Protein AF-X1Q875-F1 (afdb_monomer_lite)

pLDDT: mean 76.04, std 23.66, range [22.41, 95.06]

Organism: NCBI:txid412755

InterPro domains:
  IPR005372 Uncharacterised protein family UPF0182 [PF03699] (2-171)
  IPR005372 Uncharacterised protein family UPF0182 [PTHR39344] (2-172)

Structure (mmCIF, N/CA/C/O backbone):
data_AF-X1Q875-F1
#
_entry.id   AF-X1Q875-F1
#
loop_
_atom_site.group_PDB
_atom_site.id
_atom_site.type_symbol
_atom_site.label_atom_id
_atom_site.label_alt_id
_atom_site.label_comp_id
_atom_site.label_asym_id
_atom_site.label_entity_id
_atom_site.label_seq_id
_atom_site.pdbx_PDB_ins_code
_atom_site.Cartn_x
_atom_site.Cartn_y
_atom_site.Cartn_z
_atom_site.occupancy
_atom_site.B_iso_or_equiv
_atom_site.auth_seq_id
_atom_site.auth_comp_id
_atom_site.auth_asym_id
_atom_site.auth_atom_id
_atom_site.pdbx_PDB_model_num
ATOM 1 N N . MET A 1 1 ? -14.770 45.323 15.184 1.00 56.25 1 MET A N 1
ATOM 2 C CA . MET A 1 1 ? -14.246 45.507 13.811 1.00 56.25 1 MET A CA 1
ATOM 3 C C . MET A 1 1 ? -15.103 44.668 12.872 1.00 56.25 1 MET A C 1
ATOM 5 O O . MET A 1 1 ? -15.009 43.451 12.955 1.00 56.25 1 MET A O 1
ATOM 9 N N . PRO A 1 2 ? -15.947 45.280 12.031 1.00 80.00 2 PRO A N 1
ATOM 10 C CA . PRO A 1 2 ? -17.061 44.596 11.355 1.00 80.00 2 PRO A CA 1
ATOM 11 C C . PRO A 1 2 ? -16.650 43.550 10.298 1.00 80.00 2 PRO A C 1
ATOM 13 O O . PRO A 1 2 ? -17.439 42.696 9.926 1.00 80.00 2 PRO A O 1
ATOM 16 N N . TYR A 1 3 ? -15.403 43.562 9.827 1.00 82.75 3 TYR A N 1
ATOM 17 C CA . TYR A 1 3 ? -14.929 42.690 8.739 1.00 82.75 3 TYR A CA 1
ATOM 18 C C . TYR A 1 3 ? -14.774 41.213 9.145 1.00 82.75 3 TYR A C 1
ATOM 20 O O . TYR A 1 3 ? -14.904 40.326 8.305 1.00 82.75 3 TYR A O 1
ATOM 28 N N . ILE A 1 4 ? -14.496 40.947 10.427 1.00 86.88 4 ILE A N 1
ATOM 29 C CA . ILE A 1 4 ? -14.304 39.581 10.943 1.00 86.88 4 ILE A CA 1
ATOM 30 C C . ILE A 1 4 ? -15.648 38.852 11.041 1.00 86.88 4 ILE A C 1
ATOM 32 O O . ILE A 1 4 ? -15.742 37.696 10.640 1.00 86.88 4 ILE A O 1
ATOM 36 N N . GLU A 1 5 ? -16.699 39.534 11.501 1.00 90.06 5 GLU A N 1
ATOM 37 C CA . GLU A 1 5 ? -18.052 38.965 11.586 1.00 90.06 5 GLU A CA 1
ATOM 38 C C . GLU A 1 5 ? -18.585 38.573 10.207 1.00 90.06 5 GLU A C 1
ATOM 40 O O . GLU A 1 5 ? -19.081 37.459 10.048 1.00 90.06 5 GLU A O 1
ATOM 45 N N . TYR A 1 6 ? -18.389 39.419 9.188 1.00 92.56 6 TYR A N 1
ATOM 46 C CA . TYR A 1 6 ? -18.780 39.077 7.819 1.00 92.56 6 TYR A CA 1
ATOM 47 C C . TYR A 1 6 ? -18.037 37.847 7.295 1.00 92.56 6 TYR A C 1
ATOM 49 O O . TYR A 1 6 ? -18.649 36.971 6.689 1.00 92.56 6 TYR A O 1
ATOM 57 N N . ASN A 1 7 ? -16.727 37.742 7.541 1.00 93.00 7 ASN A N 1
ATOM 58 C CA . ASN A 1 7 ? -15.956 36.588 7.085 1.00 93.00 7 ASN A CA 1
ATOM 59 C C . ASN A 1 7 ? -16.415 35.286 7.763 1.00 93.00 7 ASN A C 1
ATOM 61 O O . ASN A 1 7 ? -16.581 34.273 7.083 1.00 93.00 7 ASN A O 1
ATOM 65 N N . ILE A 1 8 ? -16.691 35.325 9.072 1.00 91.19 8 ILE A N 1
ATOM 66 C CA . ILE A 1 8 ? -17.229 34.177 9.815 1.00 91.19 8 ILE A CA 1
ATOM 67 C C . ILE A 1 8 ? -18.602 33.784 9.263 1.00 91.19 8 ILE A C 1
ATOM 69 O O . ILE A 1 8 ? -18.822 32.606 8.988 1.00 91.19 8 ILE A O 1
ATOM 73 N N . GLN A 1 9 ? -19.503 34.747 9.058 1.00 92.44 9 GLN A N 1
ATOM 74 C CA . GLN A 1 9 ? -20.848 34.479 8.550 1.00 92.44 9 GLN A CA 1
ATOM 75 C C . GLN A 1 9 ? -20.814 33.829 7.161 1.00 92.44 9 GLN A C 1
ATOM 77 O O . GLN A 1 9 ? -21.346 32.734 6.988 1.00 92.44 9 GLN A O 1
ATOM 82 N N . PHE A 1 10 ? -20.131 34.447 6.193 1.00 93.25 10 PHE A N 1
ATOM 83 C CA . PHE A 1 10 ? -20.082 33.920 4.827 1.00 93.25 10 PHE A CA 1
ATOM 84 C C . PHE A 1 10 ? -19.374 32.565 4.744 1.00 93.25 10 PHE A C 1
ATOM 86 O O . PHE A 1 10 ? -19.751 31.727 3.928 1.00 93.25 10 PHE A O 1
ATOM 93 N N . THR A 1 11 ? -18.385 32.310 5.606 1.00 93.25 11 THR A N 1
ATOM 94 C CA . THR A 1 11 ? -17.737 30.992 5.671 1.00 93.25 11 THR A CA 1
ATOM 95 C C . THR A 1 11 ? -18.693 29.938 6.230 1.00 93.25 11 THR A C 1
ATOM 97 O O . THR A 1 11 ? -18.781 28.844 5.677 1.00 93.25 11 THR A O 1
ATOM 100 N N . ARG A 1 12 ? -19.460 30.253 7.283 1.00 93.44 12 ARG A N 1
ATOM 101 C CA . ARG A 1 12 ? -20.465 29.322 7.823 1.00 93.44 12 ARG A CA 1
ATOM 102 C C . ARG A 1 12 ? -21.549 29.008 6.796 1.00 93.44 12 ARG A C 1
ATOM 104 O O . ARG A 1 12 ? -21.870 27.839 6.633 1.00 93.44 12 ARG A O 1
ATOM 111 N N . GLU A 1 13 ? -22.040 30.004 6.061 1.00 93.38 13 GLU A N 1
ATOM 112 C CA . GLU A 1 13 ? -23.022 29.804 4.986 1.00 93.38 13 GLU A CA 1
ATOM 113 C C . GLU A 1 13 ? -22.454 28.959 3.830 1.00 93.38 13 GLU A C 1
ATOM 115 O O . GLU A 1 13 ? -23.103 28.015 3.376 1.00 93.38 13 GLU A O 1
ATOM 120 N N . ALA A 1 14 ? -21.221 29.237 3.384 1.00 93.69 14 ALA A N 1
ATOM 121 C CA . ALA A 1 14 ? -20.576 28.508 2.287 1.00 93.69 14 ALA A CA 1
ATOM 122 C C . ALA A 1 14 ? -20.381 27.012 2.593 1.00 93.69 14 ALA A C 1
ATOM 124 O O . ALA A 1 14 ? -20.537 26.175 1.704 1.00 93.69 14 ALA A O 1
ATOM 125 N N . PHE A 1 15 ? -20.073 26.678 3.849 1.00 93.12 15 PHE A N 1
ATOM 126 C CA . PHE A 1 15 ? -19.946 25.298 4.327 1.00 93.12 15 PHE A CA 1
ATOM 127 C C . PHE A 1 15 ? -21.250 24.727 4.913 1.00 93.12 15 PHE A C 1
ATOM 129 O O . PHE A 1 15 ? -21.240 23.609 5.423 1.00 93.12 15 PHE A O 1
ATOM 136 N N . ALA A 1 16 ? -22.365 25.466 4.842 1.00 92.69 16 ALA A N 1
ATOM 137 C CA . ALA A 1 16 ? -23.660 25.096 5.421 1.00 92.69 16 ALA A CA 1
ATOM 138 C C . ALA A 1 16 ? -23.624 24.771 6.935 1.00 92.69 16 ALA A C 1
ATOM 140 O O . ALA A 1 16 ? -24.424 23.981 7.435 1.00 92.69 16 ALA A O 1
ATOM 141 N N . LEU A 1 17 ? -22.704 25.392 7.681 1.00 90.31 17 LEU A N 1
ATOM 142 C CA . LEU A 1 17 ? -22.532 25.244 9.136 1.00 90.31 17 LEU A CA 1
ATOM 143 C C . LEU A 1 17 ? -23.577 26.024 9.953 1.00 90.31 17 LEU A C 1
ATOM 145 O O . LEU A 1 17 ? -23.524 26.060 11.181 1.00 90.31 17 LEU A O 1
ATOM 149 N N . ASP A 1 18 ? -24.488 26.711 9.277 1.00 87.19 18 ASP A N 1
ATOM 150 C CA . ASP A 1 18 ? -25.712 27.292 9.824 1.00 87.19 18 ASP A CA 1
ATOM 151 C C . ASP A 1 18 ? -26.846 26.255 9.946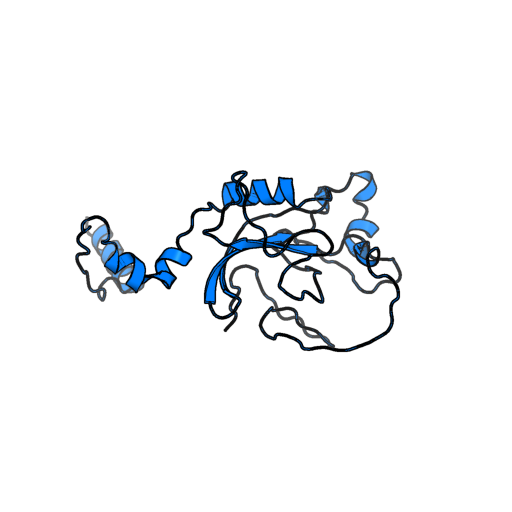 1.00 87.19 18 ASP A C 1
ATOM 153 O O . ASP A 1 18 ? -27.824 26.494 10.648 1.00 87.19 18 ASP A O 1
ATOM 157 N N . ARG A 1 19 ? -26.703 25.098 9.283 1.00 89.38 19 ARG A N 1
ATOM 158 C CA . ARG A 1 19 ? -27.713 24.030 9.189 1.00 89.38 19 ARG A CA 1
ATOM 159 C C . ARG A 1 19 ? -27.283 22.718 9.852 1.00 89.38 19 ARG A C 1
ATOM 161 O O . ARG A 1 19 ? -27.858 21.672 9.566 1.00 89.38 19 ARG A O 1
ATOM 168 N N . VAL A 1 20 ? -26.257 22.758 10.698 1.00 88.88 20 VAL A N 1
ATOM 169 C CA . VAL A 1 20 ? -25.772 21.581 11.430 1.00 88.88 20 VAL A CA 1
ATOM 170 C C . VAL A 1 20 ? -26.511 21.432 12.754 1.00 88.88 20 VAL A C 1
ATOM 172 O O . VAL A 1 20 ? -26.751 22.410 13.458 1.00 88.88 20 VAL A O 1
ATOM 175 N N . GLU A 1 21 ? -26.860 20.197 13.097 1.00 88.12 21 GLU A N 1
ATOM 176 C CA . GLU A 1 21 ? -27.369 19.859 14.421 1.00 88.12 21 GLU A CA 1
ATOM 177 C C . GLU A 1 21 ? -26.189 19.511 15.327 1.00 88.12 21 GLU A C 1
ATOM 179 O O . GLU A 1 21 ? -25.465 18.543 15.088 1.00 88.12 21 GLU A O 1
ATOM 184 N N . GLU A 1 22 ? -25.977 20.314 16.367 1.00 85.56 22 GLU A N 1
ATOM 185 C CA . GLU A 1 22 ? -24.992 20.002 17.396 1.00 85.56 22 GLU A CA 1
ATOM 186 C C . GLU A 1 22 ? -25.594 18.986 18.370 1.00 85.56 22 GLU A C 1
ATOM 188 O O . GLU A 1 22 ? -26.553 19.275 19.086 1.00 85.56 22 GLU A O 1
ATOM 193 N N . GLN A 1 23 ? -25.021 17.785 18.403 1.00 86.31 23 GLN A N 1
ATOM 194 C CA . GLN A 1 23 ? -25.355 16.768 19.391 1.00 86.31 23 GLN A CA 1
ATOM 195 C C . GLN A 1 23 ? -24.213 16.664 20.395 1.00 86.31 23 GLN A C 1
ATOM 197 O O . GLN A 1 23 ? -23.049 16.499 20.024 1.00 86.31 23 GLN A O 1
ATOM 202 N N . SER A 1 24 ? -24.542 16.772 21.681 1.00 81.75 24 SER A N 1
ATOM 203 C CA . SER A 1 24 ? -23.569 16.500 22.732 1.00 81.75 24 SER A CA 1
ATOM 204 C C . SER A 1 24 ? -23.283 15.002 22.732 1.00 81.75 24 SER A C 1
ATOM 206 O O . SER A 1 24 ? -24.194 14.203 22.934 1.00 81.75 24 SER A O 1
ATOM 208 N N . PHE A 1 25 ? -22.031 14.632 22.471 1.00 78.12 25 PHE A N 1
ATOM 209 C CA . PHE A 1 25 ? -21.549 13.269 22.641 1.00 78.12 25 PHE A CA 1
ATOM 210 C C . PHE A 1 25 ? -20.891 13.180 24.023 1.00 78.12 25 PHE A C 1
ATOM 212 O O . PHE A 1 25 ? -19.741 13.614 24.170 1.00 78.12 25 PHE A O 1
ATOM 219 N N . PRO A 1 26 ? -21.606 12.717 25.065 1.00 75.00 26 PRO A N 1
ATOM 220 C CA . PRO A 1 26 ? -20.978 12.467 26.349 1.00 75.00 26 PRO A CA 1
ATOM 221 C C . PRO A 1 26 ? -19.923 11.377 26.148 1.00 75.00 26 PRO A C 1
ATOM 223 O O . PRO A 1 26 ? -20.204 10.323 25.584 1.00 75.00 26 PRO A O 1
ATOM 226 N N . ALA A 1 27 ? -18.688 11.641 26.569 1.00 66.06 27 ALA A N 1
ATOM 227 C CA . ALA A 1 27 ? -17.669 10.603 26.638 1.00 66.06 27 ALA A CA 1
ATOM 228 C C . ALA A 1 27 ? -18.065 9.642 27.771 1.00 66.06 27 ALA A C 1
ATOM 230 O O . ALA A 1 27 ? -17.759 9.899 28.934 1.00 66.06 27 ALA A O 1
ATOM 231 N N . GLU A 1 28 ? -18.845 8.614 27.442 1.00 68.75 28 GLU A N 1
ATOM 232 C CA . GLU A 1 28 ? -19.298 7.599 28.392 1.00 68.75 28 GLU A CA 1
ATOM 233 C C . GLU A 1 28 ? -18.170 6.639 28.803 1.00 68.75 28 GLU A C 1
ATOM 235 O O . GLU A 1 28 ? -17.078 6.622 28.226 1.00 68.75 28 GLU A O 1
ATOM 240 N N . GLU A 1 29 ? -18.452 5.890 29.871 1.00 72.44 29 GLU A N 1
ATOM 241 C CA . GLU A 1 29 ? -17.583 4.903 30.508 1.00 72.44 29 GLU A CA 1
ATOM 242 C C . GLU A 1 29 ? -17.094 3.819 29.529 1.00 72.44 29 GLU A C 1
ATOM 244 O O . GLU A 1 29 ? -17.608 3.650 28.424 1.00 72.44 29 GLU A O 1
ATOM 249 N N . ALA A 1 30 ? -16.052 3.083 29.929 1.00 79.88 30 ALA A N 1
ATOM 250 C CA . ALA A 1 30 ? -15.503 1.999 29.120 1.00 79.88 30 ALA A CA 1
ATOM 251 C C . ALA A 1 30 ? -16.603 0.991 28.710 1.00 79.88 30 ALA A C 1
ATOM 253 O O . ALA A 1 30 ? -17.460 0.674 29.536 1.00 79.88 30 ALA A O 1
ATOM 254 N N . PRO A 1 31 ? -16.572 0.470 27.468 1.00 80.56 31 PRO A N 1
ATOM 255 C CA . PRO A 1 31 ? -17.631 -0.389 26.941 1.00 80.56 31 PRO A CA 1
ATOM 256 C C . PRO A 1 31 ? -17.815 -1.657 27.782 1.00 80.56 31 PRO A C 1
ATOM 258 O O . PRO A 1 31 ? -16.833 -2.260 28.233 1.00 80.56 31 PRO A O 1
ATOM 261 N N . SER A 1 32 ? -19.068 -2.084 27.963 1.00 86.94 32 SER A N 1
ATOM 262 C CA . SER A 1 32 ? -19.375 -3.358 28.614 1.00 86.94 32 SER A CA 1
ATOM 263 C C . SER A 1 32 ? -19.027 -4.546 27.699 1.00 86.94 32 SER A C 1
ATOM 265 O O . SER A 1 32 ? -18.943 -4.390 26.475 1.00 86.94 32 SER A O 1
ATOM 267 N N . PRO A 1 33 ? -18.824 -5.759 28.245 1.00 86.56 33 PRO A N 1
ATOM 268 C CA . PRO A 1 33 ? -18.651 -6.962 27.431 1.00 86.56 33 PRO A CA 1
ATOM 269 C C . PRO A 1 33 ? -19.801 -7.191 26.437 1.00 86.56 33 PRO A C 1
ATOM 271 O O . PRO A 1 33 ? -19.564 -7.626 25.311 1.00 86.56 33 PRO A O 1
ATOM 274 N N . GLU A 1 34 ? -21.034 -6.867 26.825 1.00 87.00 34 GLU A N 1
ATOM 275 C CA . GLU A 1 34 ? -22.215 -6.963 25.970 1.00 87.00 34 GLU A CA 1
ATOM 276 C C . GLU A 1 34 ? -22.148 -5.987 24.785 1.00 87.00 34 GLU A C 1
ATOM 278 O O . GLU A 1 34 ? -22.467 -6.378 23.660 1.00 87.00 34 GLU A O 1
ATOM 283 N N . ASP A 1 35 ? -21.666 -4.759 25.003 1.00 85.06 35 ASP A N 1
ATOM 284 C CA . ASP A 1 35 ? -21.488 -3.765 23.935 1.00 85.06 35 ASP A CA 1
ATOM 285 C C . ASP A 1 35 ? -20.454 -4.224 22.903 1.00 85.06 35 ASP A C 1
ATOM 287 O O . ASP A 1 35 ? -20.634 -4.013 21.703 1.00 85.06 35 ASP A O 1
ATOM 291 N N . ILE A 1 36 ? -19.383 -4.887 23.350 1.00 85.12 36 ILE A N 1
ATOM 292 C CA . ILE A 1 36 ? -18.339 -5.436 22.471 1.00 85.12 36 ILE A CA 1
ATOM 293 C C . ILE A 1 36 ? -18.928 -6.517 21.557 1.00 85.12 36 ILE A C 1
ATOM 295 O O . ILE A 1 36 ? -18.689 -6.490 20.350 1.00 85.12 36 ILE A O 1
ATOM 299 N N . ILE A 1 37 ? -19.733 -7.428 22.112 1.00 86.81 37 ILE A N 1
ATOM 300 C CA . ILE A 1 37 ? -20.371 -8.519 21.357 1.00 86.81 37 ILE A CA 1
ATOM 301 C C . ILE A 1 37 ? -21.394 -7.970 20.353 1.00 86.81 37 ILE A C 1
ATOM 303 O O . ILE A 1 37 ? -21.497 -8.456 19.231 1.00 86.81 37 ILE A O 1
ATOM 307 N N . GLN A 1 38 ? -22.145 -6.929 20.717 1.00 89.12 38 GLN A N 1
ATOM 308 C CA . GLN A 1 38 ? -23.116 -6.318 19.804 1.00 89.12 38 GLN A CA 1
ATOM 309 C C . GLN A 1 38 ? -22.461 -5.519 18.666 1.00 89.12 38 GLN A C 1
ATOM 311 O O . GLN A 1 38 ? -23.106 -5.268 17.648 1.00 89.12 38 GLN A O 1
ATOM 316 N N . ASN A 1 39 ? -21.187 -5.142 18.812 1.00 86.62 39 ASN A N 1
ATOM 317 C CA . ASN A 1 39 ? -20.466 -4.280 17.878 1.00 86.62 39 ASN A CA 1
ATOM 318 C C . ASN A 1 39 ? -19.232 -4.955 17.256 1.00 86.62 39 ASN A C 1
ATOM 320 O O . ASN A 1 39 ? -18.262 -4.270 16.922 1.00 86.62 39 ASN A O 1
ATOM 324 N N . GLU A 1 40 ? -19.266 -6.275 17.041 1.00 85.75 40 GLU A N 1
ATOM 325 C CA . GLU A 1 40 ? -18.140 -7.039 16.473 1.00 85.75 40 GLU A CA 1
ATOM 326 C C . GLU A 1 40 ? -17.571 -6.424 15.187 1.00 85.75 40 GLU A C 1
ATOM 328 O O . GLU A 1 40 ? -16.356 -6.305 15.051 1.00 85.75 40 GLU A O 1
ATOM 333 N N . VAL A 1 41 ? -18.420 -5.946 14.268 1.00 84.94 41 VAL A N 1
ATOM 334 C CA . VAL A 1 41 ? -17.964 -5.293 13.025 1.00 84.94 41 VAL A CA 1
ATOM 335 C C . VAL A 1 41 ? -17.120 -4.052 13.323 1.00 84.94 41 VAL A C 1
ATOM 337 O O . VAL A 1 41 ? -16.112 -3.825 12.661 1.00 84.94 41 VAL A O 1
ATOM 340 N N . THR A 1 42 ? -17.488 -3.250 14.320 1.00 85.38 42 THR A N 1
ATOM 341 C CA . THR A 1 42 ? -16.710 -2.067 14.710 1.00 85.38 42 THR A CA 1
ATOM 342 C C . THR A 1 42 ? -15.377 -2.486 15.317 1.00 85.38 42 THR A C 1
ATOM 344 O O . THR A 1 42 ? -14.337 -1.970 14.911 1.00 85.38 42 THR A O 1
ATOM 347 N N . ILE A 1 43 ? -15.395 -3.456 16.236 1.00 86.75 43 ILE A N 1
ATOM 348 C CA . ILE A 1 43 ? -14.200 -3.956 16.929 1.00 86.75 43 ILE A CA 1
ATOM 349 C C . ILE A 1 43 ? -13.200 -4.575 15.944 1.00 86.75 43 ILE A C 1
ATOM 351 O O . ILE A 1 43 ? -12.014 -4.244 15.973 1.00 86.75 43 ILE A O 1
ATOM 355 N N . ASN A 1 44 ? -13.687 -5.385 15.004 1.00 86.56 44 ASN A N 1
ATOM 356 C CA . ASN A 1 44 ? -12.884 -6.034 13.965 1.00 86.56 44 ASN A CA 1
ATOM 357 C C . ASN A 1 44 ? -12.294 -5.049 12.942 1.00 86.56 44 ASN A C 1
ATOM 359 O O . ASN A 1 44 ? -11.495 -5.440 12.099 1.00 86.56 44 ASN A O 1
ATOM 363 N N . ASN A 1 45 ? -12.658 -3.769 13.012 1.00 90.38 45 ASN A N 1
ATOM 364 C CA . ASN A 1 45 ? -12.167 -2.723 12.121 1.00 90.38 45 ASN A CA 1
ATOM 365 C C . ASN A 1 45 ? -11.427 -1.599 12.862 1.00 90.38 45 ASN A C 1
ATOM 367 O O . ASN A 1 45 ? -11.068 -0.585 12.252 1.00 90.38 45 ASN A O 1
ATOM 371 N N . ILE A 1 46 ? -11.149 -1.773 14.162 1.00 90.12 46 ILE A N 1
ATOM 372 C CA . ILE A 1 46 ? -10.313 -0.839 14.919 1.00 90.12 46 ILE A CA 1
ATOM 373 C C . ILE A 1 46 ? -8.888 -0.901 14.376 1.00 90.12 46 ILE A C 1
ATOM 375 O O . ILE A 1 46 ? -8.208 -1.925 14.427 1.00 90.12 46 ILE A O 1
ATOM 379 N N . ARG A 1 47 ? -8.418 0.233 13.859 1.00 92.44 47 ARG A N 1
ATOM 380 C CA . ARG A 1 47 ? -7.084 0.337 13.277 1.00 92.44 47 ARG A CA 1
ATOM 381 C C . ARG A 1 47 ? -6.013 0.377 14.362 1.00 92.44 47 ARG A C 1
ATOM 383 O O . ARG A 1 47 ? -5.927 1.350 15.108 1.00 92.44 47 ARG A O 1
ATOM 390 N N . LEU A 1 48 ? -5.157 -0.639 14.365 1.00 91.44 48 LEU A N 1
ATOM 391 C CA . LEU A 1 48 ? -3.963 -0.719 15.207 1.00 91.44 48 LEU A CA 1
ATOM 392 C C . LEU A 1 48 ? -2.726 -0.131 14.510 1.00 91.44 48 LEU A C 1
ATOM 394 O O . LEU A 1 48 ? -1.839 0.404 15.171 1.00 91.44 48 LEU A O 1
ATOM 398 N N . TRP A 1 49 ? -2.674 -0.195 13.178 1.00 93.06 49 TRP A N 1
ATOM 399 C CA . TRP A 1 49 ? -1.537 0.278 12.384 1.00 93.06 49 TRP A CA 1
ATOM 400 C C . TRP A 1 49 ? -1.604 1.773 12.034 1.00 93.06 49 TRP A C 1
ATOM 402 O O . TRP A 1 49 ? -2.646 2.287 11.630 1.00 93.06 49 TRP A O 1
ATOM 412 N N . ASP A 1 50 ? -0.466 2.473 12.107 1.00 94.06 50 ASP A N 1
ATOM 413 C CA . ASP A 1 50 ? -0.297 3.790 11.474 1.00 94.06 50 ASP A CA 1
ATOM 414 C C . ASP A 1 50 ? 0.352 3.638 10.091 1.00 94.06 50 ASP A C 1
ATOM 416 O O . ASP A 1 50 ? 1.280 2.853 9.902 1.00 94.06 50 ASP A O 1
ATOM 420 N N . HIS A 1 51 ? -0.108 4.434 9.128 1.00 92.31 51 HIS A N 1
ATOM 421 C CA . HIS A 1 51 ? 0.340 4.386 7.734 1.00 92.31 51 HIS A CA 1
ATOM 422 C C . HIS A 1 51 ? 1.849 4.623 7.557 1.00 92.31 51 HIS A C 1
ATOM 424 O O . HIS A 1 51 ? 2.489 3.953 6.749 1.00 92.31 51 HIS A O 1
ATOM 430 N N . ARG A 1 52 ? 2.447 5.540 8.330 1.00 92.25 52 ARG A N 1
ATOM 431 C CA . ARG A 1 52 ? 3.873 5.900 8.207 1.00 92.25 52 ARG A CA 1
ATOM 432 C C . ARG A 1 52 ? 4.815 4.753 8.586 1.00 92.25 52 ARG A C 1
ATOM 434 O O . ARG A 1 52 ? 5.620 4.386 7.734 1.00 92.25 52 ARG A O 1
ATOM 441 N N . PRO A 1 53 ? 4.739 4.167 9.800 1.00 93.31 53 PRO A N 1
ATOM 442 C CA . PRO A 1 53 ? 5.591 3.035 10.144 1.00 93.31 53 PRO A CA 1
ATOM 443 C C . PRO A 1 53 ? 5.272 1.808 9.286 1.00 93.31 53 PRO A C 1
ATOM 445 O O . PRO A 1 53 ? 6.194 1.100 8.892 1.00 93.31 53 PRO A O 1
ATOM 448 N N . LEU A 1 54 ? 4.001 1.589 8.924 1.00 93.88 54 LEU A N 1
ATOM 449 C CA . LEU A 1 54 ? 3.620 0.455 8.085 1.00 93.88 54 LEU A CA 1
ATOM 450 C C . LEU A 1 54 ? 4.250 0.530 6.687 1.00 93.88 54 LEU A C 1
ATOM 452 O O . LEU A 1 54 ? 4.732 -0.482 6.184 1.00 93.88 54 LEU A O 1
ATOM 456 N N . LYS A 1 55 ? 4.330 1.725 6.090 1.00 94.75 55 LYS A N 1
ATOM 457 C CA . LYS A 1 55 ? 5.044 1.956 4.824 1.00 94.75 55 LYS A CA 1
ATOM 458 C C . LYS A 1 55 ? 6.510 1.532 4.915 1.00 94.75 55 LYS A C 1
ATOM 460 O O . LYS A 1 55 ? 7.034 0.889 4.003 1.00 94.75 55 LYS A O 1
ATOM 465 N N . ASP A 1 56 ? 7.188 1.904 5.996 1.00 94.00 56 ASP A N 1
ATOM 466 C CA . ASP A 1 56 ? 8.597 1.557 6.187 1.00 94.00 56 ASP A CA 1
ATOM 467 C C . ASP A 1 56 ? 8.752 0.044 6.388 1.00 94.00 56 ASP A C 1
ATOM 469 O O . ASP A 1 56 ? 9.640 -0.570 5.795 1.00 94.00 56 ASP A O 1
ATOM 473 N N . THR A 1 57 ? 7.834 -0.584 7.127 1.00 94.12 57 THR A N 1
ATOM 474 C CA . THR A 1 57 ? 7.768 -2.042 7.271 1.00 94.12 57 THR A CA 1
ATOM 475 C C . THR A 1 57 ? 7.530 -2.743 5.933 1.00 94.12 57 THR A C 1
ATOM 477 O O . THR A 1 57 ? 8.237 -3.697 5.620 1.00 94.12 57 THR A O 1
ATOM 480 N N . TYR A 1 58 ? 6.606 -2.266 5.096 1.00 94.69 58 TYR A N 1
ATOM 481 C CA . TYR A 1 58 ? 6.405 -2.808 3.749 1.00 94.69 58 TYR A CA 1
ATOM 482 C C . TYR A 1 58 ? 7.673 -2.683 2.907 1.00 94.69 58 TYR A C 1
ATOM 484 O O . TYR A 1 58 ? 8.092 -3.654 2.281 1.00 94.69 58 TYR A O 1
ATOM 492 N N . ASN A 1 59 ? 8.352 -1.537 2.944 1.00 92.81 59 ASN A N 1
ATOM 493 C CA . ASN A 1 59 ? 9.607 -1.374 2.217 1.00 92.81 59 ASN A CA 1
ATOM 494 C C . ASN A 1 59 ? 10.723 -2.306 2.716 1.00 92.81 59 ASN A C 1
ATOM 496 O O . ASN A 1 59 ? 11.544 -2.753 1.921 1.00 92.81 59 ASN A O 1
ATOM 500 N N . GLN A 1 60 ? 10.751 -2.641 4.004 1.00 90.38 60 GLN A N 1
ATOM 501 C CA . GLN A 1 60 ? 11.726 -3.588 4.551 1.00 90.38 60 GLN A CA 1
ATOM 502 C C . GLN A 1 60 ? 11.386 -5.042 4.209 1.00 90.38 60 GLN A C 1
ATOM 504 O O . GLN A 1 60 ? 12.275 -5.821 3.872 1.00 90.38 60 GLN A O 1
ATOM 509 N N . LEU A 1 61 ? 10.108 -5.413 4.296 1.00 90.62 61 LEU A N 1
ATOM 510 C CA . LEU A 1 61 ? 9.666 -6.799 4.155 1.00 90.62 61 LEU A CA 1
ATOM 511 C C . LEU A 1 61 ? 9.393 -7.208 2.705 1.00 90.62 61 LEU A C 1
ATOM 513 O O . LEU A 1 61 ? 9.453 -8.394 2.393 1.00 90.62 61 LEU A O 1
ATOM 517 N N . GLN A 1 62 ? 9.007 -6.263 1.847 1.00 87.56 62 GLN A N 1
ATOM 518 C CA . GLN A 1 62 ? 8.337 -6.547 0.573 1.00 87.56 62 GLN A CA 1
ATOM 519 C C . GLN A 1 62 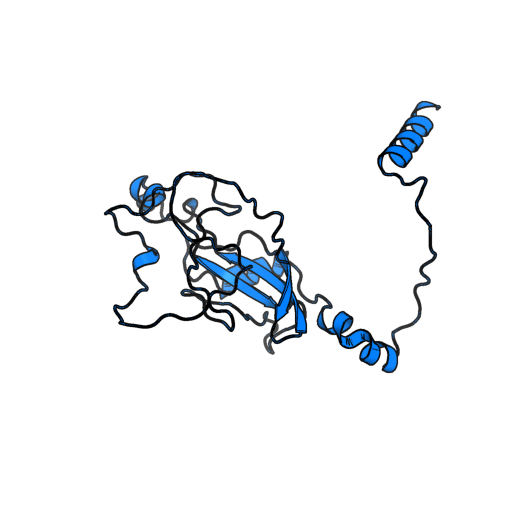? 8.973 -5.855 -0.642 1.00 87.56 62 GLN A C 1
ATOM 521 O O . GLN A 1 62 ? 8.554 -6.116 -1.778 1.00 87.56 62 GLN A O 1
ATOM 526 N N . SER A 1 63 ? 10.011 -5.033 -0.445 1.00 76.50 63 SER A N 1
ATOM 527 C CA . SER A 1 63 ? 10.809 -4.443 -1.531 1.00 76.50 63 SER A CA 1
ATOM 528 C C . SER A 1 63 ? 12.025 -5.313 -1.860 1.00 76.50 63 SER A C 1
ATOM 530 O O . SER A 1 63 ? 13.176 -4.922 -1.694 1.00 76.50 63 SER A O 1
ATOM 532 N N . PHE A 1 64 ? 11.777 -6.517 -2.387 1.00 75.50 64 PHE A N 1
ATOM 533 C CA . PHE A 1 64 ? 12.815 -7.483 -2.795 1.00 75.50 64 PHE A CA 1
ATOM 534 C C . PHE A 1 64 ? 13.747 -6.998 -3.928 1.00 75.50 64 PHE A C 1
ATOM 536 O O . PHE A 1 64 ? 14.653 -7.725 -4.354 1.00 75.50 64 PHE A O 1
ATOM 543 N N . ARG A 1 65 ? 13.496 -5.810 -4.491 1.00 80.75 65 ARG A N 1
ATOM 544 C CA . ARG A 1 65 ? 14.237 -5.202 -5.602 1.00 80.75 65 ARG A CA 1
ATOM 545 C C . ARG A 1 65 ? 14.440 -3.719 -5.319 1.00 80.75 65 ARG A C 1
ATOM 547 O O . ARG A 1 65 ? 13.499 -3.038 -4.938 1.00 80.75 65 ARG A O 1
ATOM 554 N N . LEU A 1 66 ? 15.642 -3.215 -5.593 1.00 83.12 66 LEU A N 1
ATOM 555 C CA . LEU A 1 66 ? 16.022 -1.824 -5.307 1.00 83.12 66 LEU A CA 1
ATOM 556 C C . LEU A 1 66 ? 15.193 -0.782 -6.074 1.00 83.12 66 LEU A C 1
ATOM 558 O O . LEU A 1 66 ? 15.018 0.333 -5.597 1.00 83.12 66 LEU A O 1
ATOM 562 N N . TYR A 1 67 ? 14.679 -1.142 -7.249 1.00 87.62 67 TYR A N 1
ATOM 563 C CA . TYR A 1 67 ? 13.863 -0.268 -8.095 1.00 87.62 67 TYR A CA 1
ATOM 564 C C . TYR A 1 67 ? 12.363 -0.355 -7.796 1.00 87.62 67 TYR A C 1
ATOM 566 O O . TYR A 1 67 ? 11.590 0.319 -8.467 1.00 87.62 67 TYR A O 1
ATOM 574 N N . TYR A 1 68 ? 11.939 -1.166 -6.825 1.00 91.06 68 TYR A N 1
ATOM 575 C CA . TYR A 1 68 ? 10.562 -1.168 -6.344 1.00 91.06 68 TYR A CA 1
ATOM 576 C C . TYR A 1 68 ? 10.494 -0.600 -4.937 1.00 91.06 68 TYR A C 1
ATOM 578 O O . TYR A 1 68 ? 11.312 -0.934 -4.081 1.00 91.06 68 TYR A O 1
ATOM 586 N N . ASP A 1 69 ? 9.507 0.252 -4.699 1.00 91.44 69 ASP A N 1
ATOM 587 C CA . ASP A 1 69 ? 9.189 0.735 -3.367 1.00 91.44 69 ASP A CA 1
ATOM 588 C C . ASP A 1 69 ? 7.703 1.045 -3.204 1.00 91.44 69 ASP A C 1
ATOM 590 O O . ASP A 1 69 ? 6.941 1.124 -4.165 1.00 91.44 69 ASP A O 1
ATOM 594 N N . PHE A 1 70 ? 7.305 1.176 -1.944 1.00 92.81 70 PHE A N 1
ATOM 595 C CA . PHE A 1 70 ? 5.979 1.619 -1.540 1.00 92.81 70 PHE A CA 1
ATOM 596 C C . PHE A 1 70 ? 6.061 3.104 -1.200 1.00 92.81 70 PHE A C 1
ATOM 598 O O . PHE A 1 70 ? 6.858 3.497 -0.334 1.00 92.81 70 PHE A O 1
ATOM 605 N N . HIS A 1 71 ? 5.300 3.929 -1.919 1.00 90.94 71 HIS A N 1
ATOM 606 C CA . HIS A 1 71 ? 5.331 5.382 -1.756 1.00 90.94 71 HIS A CA 1
ATOM 607 C C . HIS A 1 71 ? 4.562 5.836 -0.514 1.00 90.94 71 HIS A C 1
ATOM 609 O O . HIS A 1 71 ? 5.071 6.625 0.288 1.00 90.94 71 HIS A O 1
ATOM 615 N N . ASP A 1 72 ? 3.375 5.274 -0.342 1.00 91.38 72 ASP A N 1
ATOM 616 C CA . ASP A 1 72 ? 2.384 5.588 0.671 1.00 91.38 72 ASP A CA 1
ATOM 617 C C . ASP A 1 72 ? 1.686 4.304 1.147 1.00 91.38 72 ASP A C 1
ATOM 619 O O . ASP A 1 72 ? 2.023 3.204 0.713 1.00 91.38 72 ASP A O 1
ATOM 623 N N . VAL A 1 73 ? 0.774 4.414 2.111 1.00 93.69 73 VAL A N 1
ATOM 624 C CA . VAL A 1 73 ? -0.100 3.305 2.509 1.00 93.69 73 VAL A CA 1
ATOM 625 C C . VAL A 1 73 ? -1.488 3.871 2.732 1.00 93.69 73 VAL A C 1
ATOM 627 O O . VAL A 1 73 ? -1.690 4.691 3.633 1.00 93.69 73 VAL A O 1
ATOM 630 N N . ASP A 1 74 ? -2.431 3.371 1.951 1.00 91.94 74 ASP A N 1
ATOM 631 C CA . ASP A 1 74 ? -3.826 3.765 2.002 1.00 91.94 74 ASP A CA 1
ATOM 632 C C . ASP A 1 74 ? -4.625 2.868 2.934 1.00 91.94 74 ASP A C 1
ATOM 634 O O . ASP A 1 74 ? -4.295 1.701 3.155 1.00 91.94 74 ASP A O 1
ATOM 638 N N . VAL A 1 75 ? -5.706 3.425 3.476 1.00 92.00 75 VAL A N 1
ATOM 639 C CA . VAL A 1 75 ? -6.695 2.692 4.266 1.00 92.00 75 VAL A CA 1
ATOM 640 C C . VAL A 1 75 ? -7.965 2.575 3.450 1.00 92.00 75 VAL A C 1
ATOM 642 O O . VAL A 1 75 ? -8.532 3.588 3.044 1.00 92.00 75 VAL A O 1
ATOM 645 N N . ASP A 1 76 ? -8.443 1.352 3.284 1.00 90.31 76 ASP A N 1
ATOM 646 C CA . ASP A 1 76 ? -9.634 1.072 2.495 1.00 90.31 76 ASP A CA 1
ATOM 647 C C . ASP A 1 76 ? -10.470 -0.047 3.130 1.00 90.31 76 ASP A C 1
ATOM 649 O O . ASP A 1 76 ? -10.071 -0.635 4.139 1.00 90.31 76 ASP A O 1
ATOM 653 N N . ARG A 1 77 ? -11.667 -0.307 2.603 1.00 88.56 77 ARG A N 1
ATOM 654 C CA . ARG A 1 77 ? -12.624 -1.270 3.161 1.00 88.56 77 ARG A CA 1
ATOM 655 C C . ARG A 1 77 ? -13.183 -2.173 2.076 1.00 88.56 77 ARG A C 1
ATOM 657 O O . ARG A 1 77 ? -13.727 -1.691 1.088 1.00 88.56 77 ARG A O 1
ATOM 664 N N . TYR A 1 78 ? -13.121 -3.477 2.314 1.00 88.62 78 TYR A N 1
ATOM 665 C CA . TYR A 1 78 ? -13.564 -4.506 1.378 1.00 88.62 78 TYR A CA 1
ATOM 666 C C . TYR A 1 78 ? -14.351 -5.602 2.090 1.00 88.62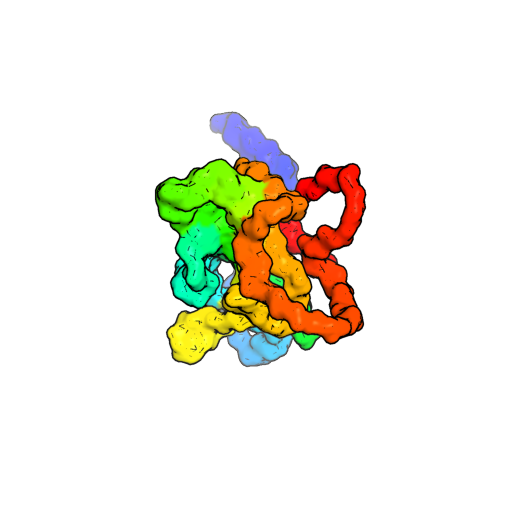 78 TYR A C 1
ATOM 668 O O . TYR A 1 78 ? -14.264 -5.769 3.305 1.00 88.62 78 TYR A O 1
ATOM 676 N N . ILE A 1 79 ? -15.109 -6.373 1.311 1.00 88.75 79 ILE A N 1
ATOM 677 C CA . ILE A 1 79 ? -15.701 -7.624 1.781 1.00 88.75 79 ILE A CA 1
ATOM 678 C C . ILE A 1 79 ? -14.687 -8.737 1.515 1.00 88.75 79 ILE A C 1
ATOM 680 O O . ILE A 1 79 ? -14.379 -9.025 0.360 1.00 88.75 79 ILE A O 1
ATOM 684 N N . ILE A 1 80 ? -14.167 -9.344 2.578 1.00 86.81 80 ILE A N 1
ATOM 685 C CA . ILE A 1 80 ? -13.186 -10.434 2.526 1.00 86.81 80 ILE A CA 1
ATOM 686 C C . ILE A 1 80 ? -13.809 -11.615 3.266 1.00 86.81 80 ILE A C 1
ATOM 688 O O . ILE A 1 80 ? -14.257 -11.457 4.397 1.00 86.81 80 ILE A O 1
ATOM 692 N N . ASP A 1 81 ? -13.924 -12.762 2.594 1.00 85.94 81 ASP A N 1
ATOM 693 C CA . ASP A 1 81 ? -14.580 -13.971 3.121 1.00 85.94 81 ASP A CA 1
ATOM 694 C C . ASP A 1 81 ? -16.013 -13.748 3.644 1.00 85.94 81 ASP A C 1
ATOM 696 O O . ASP A 1 81 ? -16.487 -14.424 4.553 1.00 85.94 81 ASP A O 1
ATOM 700 N N . GLY A 1 82 ? -16.734 -12.794 3.044 1.00 87.19 82 GLY A N 1
ATOM 701 C CA . GLY A 1 82 ? -18.101 -12.433 3.440 1.00 87.19 82 GLY A CA 1
ATOM 702 C C . GLY A 1 82 ? -18.187 -11.439 4.602 1.00 87.19 82 GLY A C 1
ATOM 703 O O . GLY A 1 82 ? -19.289 -11.012 4.940 1.00 87.19 82 GLY A O 1
ATOM 704 N N . GLU A 1 83 ? -17.056 -11.013 5.165 1.00 87.94 83 GLU A N 1
ATOM 705 C CA . GLU A 1 83 ? -16.992 -10.049 6.262 1.00 87.94 83 GLU A CA 1
ATOM 706 C C . GLU A 1 83 ? -16.513 -8.675 5.797 1.00 87.94 83 GLU A C 1
ATOM 708 O O . GLU A 1 83 ? -15.623 -8.550 4.955 1.00 87.94 83 GLU A O 1
ATOM 713 N N . TYR A 1 84 ? -17.078 -7.621 6.384 1.00 89.50 84 TYR A N 1
ATOM 714 C CA . TYR A 1 84 ? -16.639 -6.255 6.124 1.00 89.50 84 TYR A CA 1
ATOM 715 C C . TYR A 1 84 ? -15.343 -5.960 6.881 1.00 89.50 84 TYR A C 1
ATOM 717 O O . TYR A 1 84 ? -15.345 -5.858 8.112 1.00 89.50 84 TYR A O 1
ATOM 725 N N . ARG A 1 85 ? -14.241 -5.816 6.141 1.00 90.81 85 ARG A N 1
ATOM 726 C CA . ARG A 1 85 ? -12.894 -5.644 6.687 1.00 90.81 85 ARG A CA 1
ATOM 727 C C . ARG A 1 85 ? -12.215 -4.392 6.153 1.00 90.81 85 ARG A C 1
ATOM 729 O O . ARG A 1 85 ? -12.197 -4.116 4.955 1.00 90.81 85 ARG A O 1
ATOM 736 N N . GLN A 1 86 ? -11.605 -3.652 7.062 1.00 93.25 86 GLN A N 1
ATOM 737 C CA . GLN A 1 86 ? -10.760 -2.510 6.795 1.00 93.25 86 GLN A CA 1
ATOM 738 C C . GLN A 1 86 ? -9.322 -3.004 6.668 1.00 93.25 86 GLN A C 1
ATOM 740 O O . GLN A 1 86 ? -8.801 -3.740 7.508 1.00 93.25 86 GLN A O 1
ATOM 745 N N . VAL A 1 87 ? -8.671 -2.592 5.593 1.00 93.62 87 VAL A N 1
ATOM 746 C CA . VAL A 1 87 ? -7.331 -3.032 5.226 1.00 93.62 87 VAL A CA 1
ATOM 747 C C . VAL A 1 87 ? -6.449 -1.824 4.972 1.00 93.62 87 VAL A C 1
ATOM 749 O O . VAL A 1 87 ? -6.924 -0.729 4.669 1.00 93.62 87 VAL A O 1
ATOM 752 N N . MET A 1 88 ? -5.149 -2.034 5.112 1.00 95.06 88 MET A N 1
ATOM 753 C CA . MET A 1 88 ? -4.124 -1.106 4.677 1.00 95.06 88 MET A CA 1
ATOM 754 C C . MET A 1 88 ? -3.381 -1.713 3.504 1.00 95.06 88 MET A C 1
ATOM 756 O O . MET A 1 88 ? -2.843 -2.820 3.605 1.00 95.06 88 MET A O 1
ATOM 760 N N . LEU A 1 89 ? -3.334 -0.989 2.398 1.00 93.75 89 LEU A N 1
ATOM 761 C CA . LEU A 1 89 ? -2.733 -1.469 1.165 1.00 93.75 89 LEU A CA 1
ATOM 762 C C . LEU A 1 89 ? -1.778 -0.439 0.588 1.00 93.75 89 LEU A C 1
ATOM 764 O O . LEU A 1 89 ? -1.893 0.755 0.843 1.00 93.75 89 LEU A O 1
ATOM 768 N N . SER A 1 90 ? -0.808 -0.921 -0.174 1.00 93.88 90 SER A N 1
ATOM 769 C CA . SER A 1 90 ? 0.115 -0.055 -0.890 1.00 93.88 90 SER A CA 1
ATOM 770 C C . SER A 1 90 ? 0.535 -0.686 -2.202 1.00 93.88 90 SER A C 1
ATOM 772 O O . SER A 1 90 ? 0.892 -1.870 -2.260 1.00 93.88 90 SER A O 1
ATOM 774 N N . ALA A 1 91 ? 0.489 0.120 -3.255 1.00 92.00 91 ALA A N 1
ATOM 775 C CA . ALA A 1 91 ? 0.952 -0.251 -4.576 1.00 92.00 91 ALA A CA 1
ATOM 776 C C . ALA A 1 91 ? 2.483 -0.329 -4.593 1.00 92.00 91 ALA A C 1
ATOM 778 O O . ALA A 1 91 ? 3.183 0.579 -4.146 1.00 92.00 91 ALA A O 1
ATOM 779 N N . ARG A 1 92 ? 3.022 -1.421 -5.143 1.00 91.44 92 ARG A N 1
ATOM 780 C CA . ARG A 1 92 ? 4.465 -1.544 -5.342 1.00 91.44 92 ARG A CA 1
ATOM 781 C C . ARG A 1 92 ? 4.844 -0.820 -6.626 1.00 91.44 92 ARG A C 1
ATOM 783 O O . ARG A 1 92 ? 4.688 -1.360 -7.724 1.00 91.44 92 ARG A O 1
ATOM 790 N N . GLU A 1 93 ? 5.360 0.390 -6.491 1.00 90.75 93 GLU A N 1
ATOM 791 C CA . GLU A 1 93 ? 5.666 1.262 -7.617 1.00 90.75 93 GLU A CA 1
ATOM 792 C C . GLU A 1 93 ? 7.116 1.154 -8.078 1.00 90.75 93 GLU A C 1
ATOM 794 O O . GLU A 1 93 ? 8.033 0.834 -7.318 1.00 90.75 93 GLU A O 1
ATOM 799 N N . LEU A 1 94 ? 7.321 1.411 -9.369 1.00 90.06 94 LEU A N 1
ATOM 800 C CA . LEU A 1 94 ? 8.643 1.470 -9.969 1.00 90.06 94 LEU A CA 1
ATOM 801 C C . LEU A 1 94 ? 9.286 2.832 -9.697 1.00 90.06 94 LEU A C 1
ATOM 803 O O . LEU A 1 94 ? 8.749 3.872 -10.062 1.00 90.06 94 LEU A O 1
ATOM 807 N N . SER A 1 95 ? 10.498 2.794 -9.159 1.00 89.75 95 SER A N 1
ATOM 808 C CA . SER A 1 95 ? 11.399 3.934 -9.020 1.00 89.75 95 SER A CA 1
ATOM 809 C C . SER A 1 95 ? 12.564 3.799 -9.987 1.00 89.75 95 SER A C 1
ATOM 811 O O . SER A 1 95 ? 13.590 3.194 -9.661 1.00 89.75 95 SER A O 1
ATOM 813 N N . ALA A 1 96 ? 12.425 4.366 -11.184 1.00 85.06 96 ALA A N 1
ATOM 814 C CA . ALA A 1 96 ? 13.481 4.325 -12.195 1.00 85.06 96 ALA A CA 1
ATOM 815 C C . ALA A 1 96 ? 14.757 5.058 -11.736 1.00 85.06 96 ALA A C 1
ATOM 817 O O . ALA A 1 96 ? 15.858 4.720 -12.160 1.00 85.06 96 ALA A O 1
ATOM 818 N N . GLU A 1 97 ? 14.619 6.020 -10.829 1.00 86.69 97 GLU A N 1
ATOM 819 C CA . GLU A 1 97 ? 15.692 6.822 -10.236 1.00 86.69 97 GLU A CA 1
ATOM 820 C C . GLU A 1 97 ? 16.560 6.010 -9.265 1.00 86.69 97 GLU A C 1
ATOM 822 O O . GLU A 1 97 ? 17.688 6.398 -8.976 1.00 86.69 97 GLU A O 1
ATOM 827 N N . LYS A 1 98 ? 16.046 4.879 -8.761 1.00 88.81 98 LYS A N 1
ATOM 828 C CA . LYS A 1 98 ? 16.792 3.947 -7.900 1.00 88.81 98 LYS A CA 1
ATOM 829 C C . LYS A 1 98 ? 17.582 2.903 -8.691 1.00 88.81 98 LYS A C 1
ATOM 831 O O . LYS A 1 98 ? 18.280 2.083 -8.096 1.00 88.81 98 LYS A O 1
ATOM 836 N N . LEU A 1 99 ? 17.470 2.899 -10.020 1.00 87.88 99 LEU A N 1
ATOM 837 C CA . LEU A 1 99 ? 18.353 2.095 -10.858 1.00 87.88 99 LEU A CA 1
ATOM 838 C C . LEU A 1 99 ? 19.790 2.637 -10.752 1.00 87.88 99 LEU A C 1
ATOM 840 O O . LEU A 1 99 ? 19.960 3.852 -10.619 1.00 87.88 99 LEU A O 1
ATOM 844 N N . PRO A 1 100 ? 20.820 1.775 -10.853 1.00 90.38 100 PRO A N 1
ATOM 845 C CA . PRO A 1 100 ? 22.203 2.222 -11.013 1.00 90.38 100 PRO A CA 1
ATOM 846 C C . PRO A 1 100 ? 22.320 3.249 -12.142 1.00 90.38 100 PRO A C 1
ATOM 848 O O . PRO A 1 100 ? 21.599 3.139 -13.136 1.00 90.38 100 PRO A O 1
ATOM 851 N N . GLU A 1 101 ? 23.207 4.232 -12.004 1.00 90.69 101 GLU A N 1
ATOM 852 C CA . GLU A 1 101 ? 23.331 5.350 -12.949 1.00 90.69 101 GLU A CA 1
ATOM 853 C C . GLU A 1 101 ? 23.540 4.858 -14.391 1.00 90.69 101 GLU A C 1
ATOM 855 O O . GLU A 1 101 ? 22.883 5.322 -15.323 1.00 90.69 101 GLU A O 1
ATOM 860 N N . GLU A 1 102 ? 24.348 3.813 -14.569 1.00 91.19 102 GLU A N 1
ATOM 861 C CA . GLU A 1 102 ? 24.622 3.192 -15.868 1.00 91.19 102 GLU A CA 1
ATOM 862 C C . GLU A 1 102 ? 23.384 2.503 -16.464 1.00 91.19 102 GLU A C 1
ATOM 864 O O . GLU A 1 102 ? 23.269 2.335 -17.680 1.00 91.19 102 GLU A O 1
ATOM 869 N N . ALA A 1 103 ? 22.438 2.103 -15.612 1.00 87.31 103 ALA A N 1
ATOM 870 C CA . ALA A 1 103 ? 21.179 1.476 -15.986 1.00 87.31 103 ALA A CA 1
ATOM 871 C C . ALA A 1 103 ? 20.032 2.484 -16.170 1.00 87.31 103 ALA A C 1
ATOM 873 O O . ALA A 1 103 ? 18.976 2.087 -16.666 1.00 87.31 103 ALA A O 1
ATOM 874 N N . GLN A 1 104 ? 20.216 3.775 -15.874 1.00 89.88 104 GLN A N 1
ATOM 875 C CA . GLN A 1 104 ? 19.216 4.833 -16.101 1.00 89.88 104 GLN A CA 1
ATOM 876 C C . GLN A 1 104 ? 19.151 5.309 -17.564 1.00 89.88 104 GLN A C 1
ATOM 878 O O . GLN A 1 104 ? 18.811 6.456 -17.862 1.00 89.88 104 GLN A O 1
ATOM 883 N N . THR A 1 105 ? 19.441 4.420 -18.515 1.00 91.62 105 THR A N 1
ATOM 884 C CA . THR A 1 105 ? 19.365 4.732 -19.945 1.00 91.62 105 THR A CA 1
ATOM 885 C C . THR A 1 105 ? 17.923 4.968 -20.389 1.00 91.62 105 THR A C 1
ATOM 887 O O . THR A 1 105 ? 16.971 4.422 -19.824 1.00 91.62 105 THR A O 1
ATOM 890 N N . TRP A 1 106 ? 17.747 5.736 -21.469 1.00 91.75 106 TRP A N 1
ATOM 891 C CA . TRP A 1 106 ? 16.427 5.949 -22.071 1.00 91.75 106 TRP A CA 1
ATOM 892 C C . TRP A 1 106 ? 15.728 4.621 -22.404 1.00 91.75 106 TRP A C 1
ATOM 894 O O . TRP A 1 106 ? 14.541 4.460 -22.130 1.00 91.75 106 TRP A O 1
ATOM 904 N N . VAL A 1 107 ? 16.473 3.640 -22.926 1.00 88.88 107 VAL A N 1
ATOM 905 C CA . VAL A 1 107 ? 15.943 2.306 -23.250 1.00 88.88 107 VAL A CA 1
ATOM 906 C C . VAL A 1 107 ? 15.393 1.625 -22.000 1.00 88.88 107 VAL A C 1
ATOM 908 O O . VAL A 1 107 ? 14.268 1.127 -22.017 1.00 88.88 107 VAL A O 1
ATOM 911 N N . ASN A 1 108 ? 16.141 1.644 -20.899 1.00 88.19 108 ASN A N 1
ATOM 912 C CA . ASN A 1 108 ? 15.709 1.002 -19.665 1.00 88.19 108 ASN A CA 1
ATOM 913 C C . ASN A 1 108 ? 14.483 1.694 -19.072 1.00 88.19 108 ASN A C 1
ATOM 915 O O . ASN A 1 108 ? 13.503 1.019 -18.770 1.00 88.19 108 ASN A O 1
ATOM 919 N N . ARG A 1 109 ? 14.496 3.028 -18.991 1.00 88.25 109 ARG A N 1
ATOM 920 C CA . ARG A 1 109 ? 13.405 3.818 -18.397 1.00 88.25 109 ARG A CA 1
ATOM 921 C C . ARG A 1 109 ? 12.118 3.806 -19.220 1.00 88.25 109 ARG A C 1
ATOM 923 O O . ARG A 1 109 ? 11.043 3.996 -18.667 1.00 88.25 109 ARG A O 1
ATOM 930 N N . ARG A 1 110 ? 12.206 3.638 -20.545 1.00 87.44 110 ARG A N 1
ATOM 931 C CA . ARG A 1 110 ? 11.037 3.741 -21.437 1.00 87.44 110 ARG A CA 1
ATOM 932 C C . ARG A 1 110 ? 10.545 2.401 -21.969 1.00 87.44 110 ARG A C 1
ATOM 934 O O . ARG A 1 110 ? 9.368 2.323 -22.311 1.00 87.44 110 ARG A O 1
ATOM 941 N N . LEU A 1 111 ? 11.406 1.380 -22.060 1.00 85.44 111 LEU A N 1
ATOM 942 C CA . LEU A 1 111 ? 11.083 0.090 -22.692 1.00 85.44 111 LEU A CA 1
ATOM 943 C C . LEU A 1 111 ? 11.182 -1.113 -21.743 1.00 85.44 111 LEU A C 1
ATOM 945 O O . LEU A 1 111 ? 10.387 -2.042 -21.880 1.00 85.44 111 LEU A O 1
ATOM 949 N N . GLN A 1 112 ? 12.136 -1.129 -20.803 1.00 86.12 112 GLN A N 1
ATOM 950 C CA . GLN A 1 112 ? 12.373 -2.308 -19.952 1.00 86.12 112 GLN A CA 1
ATOM 951 C C . GLN A 1 112 ? 11.671 -2.217 -18.594 1.00 86.12 112 GLN A C 1
ATOM 953 O O . GLN A 1 112 ? 10.895 -3.109 -18.242 1.00 86.12 112 GLN A O 1
ATOM 958 N N . PHE A 1 113 ? 11.918 -1.133 -17.859 1.00 88.12 113 PHE A N 1
ATOM 959 C CA . PHE A 1 113 ? 11.332 -0.821 -16.560 1.00 88.12 113 PHE A CA 1
ATOM 960 C C . PHE A 1 113 ? 10.178 0.150 -16.781 1.00 88.12 113 PHE A C 1
ATOM 962 O O . PHE A 1 113 ? 10.363 1.361 -16.811 1.00 88.12 113 PHE A O 1
ATOM 969 N N . THR A 1 114 ? 8.992 -0.402 -17.030 1.00 86.31 114 THR A N 1
ATOM 970 C CA . THR A 1 114 ? 7.830 0.380 -17.486 1.00 86.31 114 THR A CA 1
ATOM 971 C C . THR A 1 114 ? 6.679 0.425 -16.492 1.00 86.31 114 THR A C 1
ATOM 973 O O . THR A 1 114 ? 5.733 1.171 -16.717 1.00 86.31 114 THR A O 1
ATOM 976 N N . HIS A 1 115 ? 6.717 -0.391 -15.439 1.00 87.69 115 HIS A N 1
ATOM 977 C CA . HIS A 1 115 ? 5.618 -0.529 -14.488 1.00 87.69 115 HIS A CA 1
ATOM 978 C C . HIS A 1 115 ? 6.099 -1.003 -13.115 1.00 87.69 115 HIS A C 1
ATOM 980 O O . HIS A 1 115 ? 7.087 -1.739 -13.001 1.00 87.69 115 HIS A O 1
ATOM 986 N N . GLY A 1 116 ? 5.348 -0.593 -12.092 1.00 89.06 116 GLY A N 1
ATOM 987 C CA . GLY A 1 116 ? 5.285 -1.230 -10.779 1.00 89.06 116 GLY A CA 1
ATOM 988 C C . GLY A 1 116 ? 4.687 -2.636 -10.862 1.00 89.06 116 GLY A C 1
ATOM 989 O O . GLY A 1 116 ? 4.202 -3.046 -11.918 1.00 89.06 116 GLY A O 1
ATOM 990 N N . TYR A 1 117 ? 4.729 -3.393 -9.769 1.00 88.56 117 TYR A N 1
ATOM 991 C CA . TYR A 1 117 ? 4.343 -4.803 -9.802 1.00 88.56 117 TYR A CA 1
ATOM 992 C C . TYR A 1 117 ? 3.708 -5.293 -8.497 1.00 88.56 117 TYR A C 1
ATOM 994 O O . TYR A 1 117 ? 4.396 -5.587 -7.516 1.00 88.56 117 TYR A O 1
ATOM 1002 N N . GLY A 1 118 ? 2.390 -5.471 -8.523 1.00 90.38 118 GLY A N 1
ATOM 1003 C CA . GLY A 1 118 ? 1.589 -5.970 -7.412 1.00 90.38 118 GLY A CA 1
ATOM 1004 C C . GLY A 1 118 ? 1.425 -4.948 -6.289 1.00 90.38 118 GLY A C 1
ATOM 1005 O O . GLY A 1 118 ? 1.703 -3.761 -6.442 1.00 90.38 118 GLY A O 1
ATOM 1006 N N . LEU A 1 119 ? 0.966 -5.426 -5.140 1.00 91.94 119 LEU A N 1
ATOM 1007 C CA . LEU A 1 119 ? 0.702 -4.611 -3.958 1.00 91.94 119 LEU A CA 1
ATOM 1008 C C . LEU A 1 119 ? 0.967 -5.428 -2.692 1.00 91.94 119 LEU A C 1
ATOM 1010 O O . LEU A 1 119 ? 1.032 -6.656 -2.752 1.00 91.94 119 LEU A O 1
ATOM 1014 N N . ALA A 1 120 ? 1.125 -4.743 -1.566 1.00 93.06 120 ALA A N 1
ATOM 1015 C CA . ALA A 1 120 ? 1.088 -5.352 -0.242 1.00 93.06 120 ALA A CA 1
ATOM 1016 C C . ALA A 1 120 ? -0.231 -4.973 0.434 1.00 93.06 120 ALA A C 1
ATOM 1018 O O . ALA A 1 120 ? -0.660 -3.824 0.329 1.00 93.06 120 ALA A O 1
ATOM 1019 N N . LEU A 1 121 ? -0.872 -5.928 1.106 1.00 93.50 121 LEU A N 1
ATOM 1020 C CA . LEU A 1 121 ? -2.161 -5.721 1.767 1.00 93.50 121 LEU A CA 1
ATOM 1021 C C . LEU A 1 121 ? -2.146 -6.382 3.139 1.00 93.50 121 LEU A C 1
ATOM 1023 O O . LEU A 1 121 ? -1.807 -7.559 3.236 1.00 93.50 121 LEU A O 1
ATOM 1027 N N . SER A 1 122 ? -2.543 -5.637 4.169 1.00 94.69 122 SER A N 1
ATOM 1028 C CA . SER A 1 122 ? -2.645 -6.121 5.550 1.00 94.69 122 SER A CA 1
ATOM 1029 C C . SER A 1 122 ? -3.965 -5.688 6.184 1.00 94.69 122 SER A C 1
ATOM 1031 O O . SER A 1 122 ? -4.411 -4.570 5.922 1.00 94.69 122 SER A O 1
ATOM 1033 N N . PRO A 1 123 ? -4.586 -6.495 7.056 1.00 94.38 123 PRO A N 1
ATOM 1034 C CA . PRO A 1 123 ? -5.710 -6.047 7.869 1.00 94.38 123 PRO A CA 1
ATOM 1035 C C . PRO A 1 123 ? -5.265 -4.942 8.831 1.00 94.38 123 PRO A C 1
ATOM 1037 O O . PRO A 1 123 ? -4.129 -4.935 9.312 1.00 94.38 123 PRO A O 1
ATOM 1040 N N . VAL A 1 124 ? -6.155 -3.997 9.143 1.00 94.06 124 VAL A N 1
ATOM 1041 C CA . VAL A 1 124 ? -5.810 -2.886 10.050 1.00 94.06 124 VAL A CA 1
ATOM 1042 C C . VAL A 1 124 ? -5.624 -3.312 11.507 1.00 94.06 124 VAL A C 1
ATOM 1044 O O . VAL A 1 124 ? -5.005 -2.573 12.274 1.00 94.06 124 VAL A O 1
ATOM 1047 N N . ASN A 1 125 ? -6.192 -4.454 11.891 1.00 92.50 125 ASN A N 1
ATOM 1048 C CA . ASN A 1 125 ? -6.354 -4.914 13.269 1.00 92.50 125 ASN A CA 1
ATOM 1049 C C . ASN A 1 125 ? -5.578 -6.204 13.585 1.00 92.50 125 ASN A C 1
ATOM 1051 O O . ASN A 1 125 ? -5.680 -6.714 14.697 1.00 92.50 125 ASN A O 1
ATOM 1055 N N . GLU A 1 126 ? -4.803 -6.735 12.638 1.00 92.06 126 GLU A N 1
ATOM 1056 C CA . GLU A 1 126 ? -4.058 -7.981 12.824 1.00 92.06 126 GLU A CA 1
ATOM 1057 C C . GLU A 1 126 ? -2.554 -7.728 12.952 1.00 92.06 126 GLU A C 1
ATOM 1059 O O . GLU A 1 126 ? -1.941 -6.992 12.171 1.00 92.06 126 GLU A O 1
ATOM 1064 N N . VAL A 1 127 ? -1.948 -8.382 13.943 1.00 92.88 127 VAL A N 1
ATOM 1065 C CA . VAL A 1 127 ? -0.516 -8.318 14.233 1.00 92.88 127 VAL A CA 1
ATOM 1066 C C . VAL A 1 127 ? -0.008 -9.739 14.441 1.00 92.88 127 VAL A C 1
ATOM 1068 O O . VAL A 1 127 ? -0.597 -10.528 15.178 1.00 92.88 127 VAL A O 1
ATOM 1071 N N . SER A 1 128 ? 1.097 -10.079 13.787 1.00 92.25 128 SER A N 1
ATOM 1072 C CA . SER A 1 128 ? 1.768 -11.362 13.992 1.00 92.25 128 SER A CA 1
ATOM 1073 C C . SER A 1 128 ? 2.401 -11.449 15.385 1.00 92.25 128 SER A C 1
ATOM 1075 O O . SER A 1 128 ? 2.646 -10.444 16.051 1.00 92.25 128 SER A O 1
ATOM 1077 N N . THR A 1 129 ? 2.790 -12.653 15.804 1.00 92.12 129 THR A N 1
ATOM 1078 C CA . THR A 1 129 ? 3.481 -12.867 17.090 1.00 92.12 129 THR A CA 1
ATOM 1079 C C . THR A 1 129 ? 4.809 -12.109 17.214 1.00 92.12 129 THR A C 1
ATOM 1081 O O . THR A 1 129 ? 5.323 -11.962 18.316 1.00 92.12 129 THR A O 1
ATOM 1084 N N . GLN A 1 130 ? 5.383 -11.660 16.093 1.00 91.06 130 GLN A N 1
ATOM 1085 C CA . GLN A 1 130 ? 6.629 -10.889 16.039 1.00 91.06 130 GLN A CA 1
ATOM 1086 C C . GLN A 1 130 ? 6.393 -9.371 16.021 1.00 91.06 130 GLN A C 1
ATOM 1088 O O . GLN A 1 130 ? 7.337 -8.610 15.832 1.00 91.06 130 GLN A O 1
ATOM 1093 N N . GLY A 1 131 ? 5.145 -8.911 16.163 1.00 90.75 131 GLY A N 1
ATOM 1094 C CA . GLY A 1 131 ? 4.823 -7.486 16.085 1.00 90.75 131 GLY A CA 1
ATOM 1095 C C . GLY A 1 131 ? 4.868 -6.917 14.663 1.00 90.75 131 GLY A C 1
ATOM 1096 O O . GLY A 1 131 ? 4.949 -5.706 14.501 1.00 90.75 131 GLY A O 1
ATOM 1097 N N . LEU A 1 132 ? 4.847 -7.772 13.634 1.00 93.25 132 LEU A N 1
ATOM 1098 C CA . LEU A 1 132 ? 4.798 -7.377 12.221 1.00 93.25 132 LEU A CA 1
ATOM 1099 C C . LEU A 1 132 ? 3.367 -7.474 11.671 1.00 93.25 132 LEU A C 1
ATOM 1101 O O . LEU A 1 132 ? 2.604 -8.312 12.164 1.00 93.25 132 LEU A O 1
ATOM 1105 N N . PRO A 1 133 ? 3.007 -6.688 10.640 1.00 93.81 133 PRO A N 1
ATOM 1106 C CA . PRO A 1 133 ? 1.711 -6.796 9.979 1.00 93.81 133 PRO A CA 1
ATOM 1107 C C . PRO A 1 133 ? 1.517 -8.181 9.358 1.00 93.81 133 PRO A C 1
ATOM 1109 O O . PRO A 1 133 ? 2.441 -8.758 8.777 1.00 93.81 133 PRO A O 1
ATOM 1112 N N . VAL A 1 134 ? 0.301 -8.710 9.476 1.00 93.75 134 VAL A N 1
ATOM 1113 C CA . VAL A 1 134 ? -0.118 -9.900 8.729 1.00 93.75 134 VAL A CA 1
ATOM 1114 C C . VAL A 1 134 ? -0.410 -9.477 7.293 1.00 93.75 134 VAL A C 1
ATOM 1116 O O . VAL A 1 134 ? -1.238 -8.603 7.068 1.00 93.75 134 VAL A O 1
ATOM 1119 N N . LEU A 1 135 ? 0.272 -10.089 6.324 1.00 92.75 135 LEU A N 1
ATOM 1120 C CA . LEU A 1 135 ? 0.116 -9.770 4.904 1.00 92.75 135 LEU A CA 1
ATOM 1121 C C . LEU A 1 135 ? -0.833 -10.770 4.231 1.00 92.75 135 LEU A C 1
ATOM 1123 O O . LEU A 1 135 ? -0.483 -11.945 4.105 1.00 92.75 135 LEU A O 1
ATOM 1127 N N . LEU A 1 136 ? -1.984 -10.288 3.757 1.00 91.31 136 LEU A N 1
ATOM 1128 C CA . LEU A 1 136 ? -2.926 -11.049 2.925 1.00 91.31 136 LEU A CA 1
ATOM 1129 C C . LEU A 1 136 ? -2.479 -11.111 1.458 1.00 91.31 136 LEU A C 1
ATOM 1131 O O . LEU A 1 136 ? -2.750 -12.091 0.773 1.00 91.31 136 LEU A O 1
ATOM 1135 N N . VAL A 1 137 ? -1.784 -10.074 0.975 1.00 91.31 137 VAL A N 1
ATOM 1136 C CA . VAL A 1 137 ? -1.111 -10.062 -0.335 1.00 91.31 137 VAL A CA 1
ATOM 1137 C C . VAL A 1 137 ? 0.346 -9.676 -0.133 1.00 91.31 137 VAL A C 1
ATOM 1139 O O . VAL A 1 137 ? 0.635 -8.676 0.530 1.00 91.31 137 VAL A O 1
ATOM 1142 N N . LYS A 1 138 ? 1.264 -10.465 -0.698 1.00 90.81 138 LYS A N 1
ATOM 1143 C CA . LYS A 1 138 ? 2.714 -10.292 -0.543 1.00 90.81 138 LYS A CA 1
ATOM 1144 C C . LYS A 1 138 ? 3.506 -10.845 -1.724 1.00 90.81 138 LYS A C 1
ATOM 1146 O O . LYS A 1 138 ? 2.977 -11.563 -2.554 1.00 90.81 138 LYS A O 1
ATOM 1151 N N . ASP A 1 139 ? 4.797 -10.555 -1.736 1.00 87.75 139 ASP A N 1
ATOM 1152 C CA . ASP A 1 139 ? 5.839 -11.083 -2.610 1.00 87.75 139 ASP A CA 1
ATOM 1153 C C . ASP A 1 139 ? 5.772 -10.630 -4.081 1.00 87.75 139 ASP A C 1
ATOM 1155 O O . ASP A 1 139 ? 4.991 -9.752 -4.474 1.00 87.75 139 ASP A O 1
ATOM 1159 N N . ILE A 1 140 ? 6.732 -11.136 -4.865 1.00 83.50 140 ILE A N 1
ATOM 1160 C CA . ILE A 1 140 ? 6.894 -10.927 -6.307 1.00 83.50 140 ILE A CA 1
ATOM 1161 C C . ILE A 1 140 ? 7.238 -12.294 -6.933 1.00 83.50 140 ILE A C 1
ATOM 1163 O O . ILE A 1 140 ? 8.372 -12.750 -6.769 1.00 83.50 140 ILE A O 1
ATOM 1167 N N . PRO A 1 141 ? 6.330 -12.936 -7.688 1.00 85.31 141 PRO A N 1
ATOM 1168 C CA . PRO A 1 141 ? 4.965 -12.503 -7.990 1.00 85.31 141 PRO A CA 1
ATOM 1169 C C . PRO A 1 141 ? 4.052 -12.375 -6.762 1.00 85.31 141 PRO A C 1
ATOM 1171 O O . PRO A 1 141 ? 4.321 -13.055 -5.774 1.00 85.31 141 PRO A O 1
ATOM 1174 N N . PRO A 1 142 ? 3.010 -11.515 -6.791 1.00 84.62 142 PRO A N 1
ATOM 1175 C CA . PRO A 1 142 ? 2.122 -11.381 -5.652 1.00 84.62 142 PRO A CA 1
ATOM 1176 C C . PRO A 1 142 ? 1.355 -12.683 -5.426 1.00 84.62 142 PRO A C 1
ATOM 1178 O O . PRO A 1 142 ? 0.739 -13.221 -6.346 1.00 84.62 142 PRO A O 1
ATOM 1181 N N . ILE A 1 143 ? 1.405 -13.164 -4.194 1.00 86.38 143 ILE A N 1
ATOM 1182 C CA . ILE A 1 143 ? 0.657 -14.304 -3.685 1.00 86.38 143 ILE A CA 1
ATOM 1183 C C . ILE A 1 143 ? -0.263 -13.828 -2.566 1.00 86.38 143 ILE A C 1
ATOM 1185 O O . ILE A 1 143 ? 0.060 -12.888 -1.836 1.00 86.38 143 ILE A O 1
ATOM 1189 N N . GLY A 1 144 ? -1.402 -14.491 -2.427 1.00 83.94 144 GLY A N 1
ATOM 1190 C CA . GLY A 1 144 ? -2.399 -14.165 -1.423 1.00 83.94 144 GLY A CA 1
ATOM 1191 C C . GLY A 1 144 ? -3.719 -14.855 -1.712 1.00 83.94 144 GLY A C 1
ATOM 1192 O O . GLY A 1 144 ? -3.842 -15.581 -2.701 1.00 83.94 144 GLY A O 1
ATOM 1193 N N . ASP A 1 145 ? -4.711 -14.569 -0.879 1.00 74.50 145 ASP A N 1
ATOM 1194 C CA . ASP A 1 145 ? -6.063 -15.127 -1.017 1.00 74.50 145 ASP A CA 1
ATOM 1195 C C . ASP A 1 145 ? -6.848 -14.494 -2.184 1.00 74.50 145 ASP A C 1
ATOM 1197 O O . ASP A 1 145 ? -7.926 -14.949 -2.564 1.00 74.50 145 ASP A O 1
ATOM 1201 N N . PHE A 1 146 ? -6.274 -13.464 -2.811 1.00 80.81 146 PHE A N 1
ATOM 1202 C CA . PHE A 1 146 ? -6.840 -12.757 -3.952 1.00 80.81 146 PHE A CA 1
ATOM 1203 C C . PHE A 1 146 ? -6.158 -13.186 -5.253 1.00 80.81 146 PHE A C 1
ATOM 1205 O O . PHE A 1 146 ? -4.936 -13.105 -5.391 1.00 80.81 146 PHE A O 1
ATOM 1212 N N . ASN A 1 147 ? -6.953 -13.580 -6.250 1.00 79.19 147 ASN A N 1
ATOM 1213 C CA . ASN A 1 147 ? -6.436 -13.883 -7.581 1.00 79.19 147 ASN A CA 1
ATOM 1214 C C . ASN A 1 147 ? -6.081 -12.585 -8.331 1.00 79.19 147 ASN A C 1
ATOM 1216 O O . ASN A 1 147 ? -6.969 -11.844 -8.758 1.00 79.19 147 ASN A O 1
ATOM 1220 N N . ILE A 1 148 ? -4.784 -12.314 -8.509 1.00 79.50 148 ILE A N 1
ATOM 1221 C CA . ILE A 1 148 ? -4.276 -11.148 -9.247 1.00 79.50 148 ILE A CA 1
ATOM 1222 C C . ILE A 1 148 ? -3.713 -11.616 -10.591 1.00 79.50 148 ILE A C 1
ATOM 1224 O O . ILE A 1 148 ? -2.555 -12.011 -10.699 1.00 79.50 148 ILE A O 1
ATOM 1228 N N . GLU A 1 149 ? -4.529 -11.537 -11.642 1.00 79.56 149 GLU A N 1
ATOM 1229 C CA . GLU A 1 149 ? -4.123 -11.973 -12.988 1.00 79.56 149 GLU A CA 1
ATOM 1230 C C . GLU A 1 149 ? -3.116 -11.025 -13.652 1.00 79.56 149 GLU A C 1
ATOM 1232 O O . GLU A 1 149 ? -2.273 -11.452 -14.440 1.00 79.56 149 GLU A O 1
ATOM 1237 N N . ARG A 1 150 ? -3.223 -9.723 -13.362 1.00 83.25 150 ARG A N 1
ATOM 1238 C CA . ARG A 1 150 ? -2.385 -8.673 -13.951 1.00 83.25 150 ARG A CA 1
ATOM 1239 C C . ARG A 1 150 ? -1.872 -7.722 -12.887 1.00 83.25 150 ARG A C 1
ATOM 1241 O O . ARG A 1 150 ? -2.548 -6.747 -12.574 1.00 83.25 150 ARG A O 1
ATOM 1248 N N . PRO A 1 151 ? -0.701 -8.006 -12.312 1.00 88.75 151 PRO A N 1
ATOM 1249 C CA . PRO A 1 151 ? -0.130 -7.184 -11.258 1.00 88.75 151 PRO A CA 1
ATOM 1250 C C . PRO A 1 151 ? 0.577 -5.924 -11.782 1.00 88.75 151 PRO A C 1
ATOM 1252 O O . PRO A 1 151 ? 1.140 -5.181 -10.984 1.00 88.75 151 PRO A O 1
ATOM 1255 N N . GLU A 1 152 ? 0.609 -5.665 -13.091 1.00 87.31 152 GLU A N 1
ATOM 1256 C CA . GLU A 1 152 ? 1.345 -4.530 -13.650 1.00 87.31 152 GLU A CA 1
ATOM 1257 C C . GLU A 1 152 ? 0.684 -3.176 -13.343 1.00 87.31 152 GLU A C 1
ATOM 1259 O O . GLU A 1 152 ? -0.474 -2.937 -13.691 1.00 87.31 152 GLU A O 1
ATOM 1264 N N . ILE A 1 153 ? 1.457 -2.252 -12.763 1.00 87.62 153 ILE A N 1
ATOM 1265 C CA . ILE A 1 153 ? 1.013 -0.893 -12.416 1.00 87.62 153 ILE A CA 1
ATOM 1266 C C . ILE A 1 153 ? 1.753 0.121 -13.289 1.00 87.62 153 ILE A C 1
ATOM 1268 O O . ILE A 1 153 ? 2.923 0.421 -13.066 1.00 87.62 153 ILE A O 1
ATOM 1272 N N . TYR A 1 154 ? 1.076 0.643 -14.310 1.00 85.12 154 TYR A N 1
ATOM 1273 C CA . TYR A 1 154 ? 1.671 1.585 -15.271 1.00 85.12 154 TYR A CA 1
ATOM 1274 C C . TYR A 1 154 ? 1.560 3.052 -14.867 1.00 85.12 154 TYR A C 1
ATOM 1276 O O . TYR A 1 154 ? 2.292 3.880 -15.397 1.00 85.12 154 TYR A O 1
ATOM 1284 N N . PHE A 1 155 ? 0.616 3.376 -13.989 1.00 83.62 155 PHE A N 1
ATOM 1285 C CA . PHE A 1 155 ? 0.384 4.728 -13.508 1.00 83.62 155 PHE A CA 1
ATOM 1286 C C . PHE A 1 155 ? 0.099 4.638 -12.016 1.00 83.62 155 PHE A C 1
ATOM 1288 O O . PHE A 1 155 ? -0.826 3.938 -11.608 1.00 83.62 155 PHE A O 1
ATOM 1295 N N . GLY A 1 156 ? 0.922 5.324 -11.241 1.00 82.69 156 GLY A N 1
ATOM 1296 C CA . GLY A 1 156 ? 0.820 5.446 -9.796 1.00 82.69 156 GLY A CA 1
ATOM 1297 C C . GLY A 1 156 ? 1.311 6.825 -9.377 1.00 82.69 156 GLY A C 1
ATOM 1298 O O . GLY A 1 156 ? 1.487 7.709 -10.221 1.00 82.69 156 GLY A O 1
ATOM 1299 N N . GLU A 1 157 ? 1.550 7.009 -8.093 1.00 84.38 157 GLU A N 1
ATOM 1300 C CA . GLU A 1 157 ? 1.905 8.297 -7.503 1.00 84.38 157 GLU A CA 1
ATOM 1301 C C . GLU A 1 157 ? 3.322 8.743 -7.869 1.00 84.38 157 GLU A C 1
ATOM 1303 O O . GLU A 1 157 ? 3.616 9.936 -7.946 1.00 84.38 157 GLU A O 1
ATOM 1308 N N . LYS A 1 158 ? 4.211 7.788 -8.160 1.00 81.38 158 LYS A N 1
ATOM 1309 C CA . LYS A 1 158 ? 5.606 8.063 -8.525 1.00 81.38 158 LYS A CA 1
ATOM 1310 C C . LYS A 1 158 ? 5.830 8.154 -10.027 1.00 81.38 158 LYS A C 1
ATOM 1312 O O . LYS A 1 158 ? 6.881 8.622 -10.472 1.00 81.38 158 LYS A O 1
ATOM 1317 N N . THR A 1 159 ? 4.865 7.712 -10.829 1.00 73.75 159 THR A N 1
ATOM 1318 C CA . THR A 1 159 ? 5.040 7.627 -12.281 1.00 73.75 159 THR A CA 1
ATOM 1319 C C . THR A 1 159 ? 4.746 8.967 -12.950 1.00 73.75 159 THR A C 1
ATOM 1321 O O . THR A 1 159 ? 3.606 9.279 -13.278 1.00 73.75 159 THR A O 1
ATOM 1324 N N . ASN A 1 160 ? 5.797 9.740 -13.224 1.00 76.50 160 ASN A N 1
ATOM 1325 C CA . ASN A 1 160 ? 5.692 11.064 -13.858 1.00 76.50 160 ASN A CA 1
ATOM 1326 C C . ASN A 1 160 ? 5.980 11.063 -15.369 1.00 76.50 160 ASN A C 1
ATOM 1328 O O . ASN A 1 160 ? 5.993 12.107 -16.019 1.00 76.50 160 ASN A O 1
ATOM 1332 N N . ASP A 1 161 ? 6.244 9.890 -15.936 1.00 79.94 161 ASP A N 1
ATOM 1333 C CA . ASP A 1 161 ? 6.944 9.737 -17.201 1.00 79.94 161 ASP A CA 1
ATOM 1334 C C . ASP A 1 161 ? 6.188 8.817 -18.170 1.00 79.94 161 ASP A C 1
ATOM 1336 O O . ASP A 1 161 ? 5.529 7.861 -17.768 1.00 79.94 161 ASP A O 1
ATOM 1340 N N . TYR A 1 162 ? 6.297 9.068 -19.481 1.00 85.69 162 TYR A N 1
ATOM 1341 C CA . TYR A 1 162 ? 5.735 8.156 -20.481 1.00 85.69 162 TYR A CA 1
ATOM 1342 C C . TYR A 1 162 ? 6.529 6.847 -20.561 1.00 85.69 162 TYR A C 1
ATOM 1344 O O . TYR A 1 162 ? 7.757 6.836 -20.464 1.00 85.69 162 TYR A O 1
ATOM 1352 N N . VAL A 1 163 ? 5.831 5.753 -20.846 1.00 86.19 163 VAL A N 1
ATOM 1353 C CA . VAL A 1 163 ? 6.423 4.432 -21.082 1.00 86.19 163 VAL A CA 1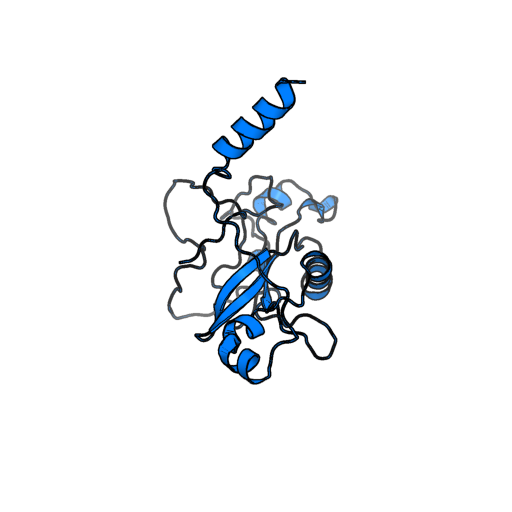
ATOM 1354 C C . VAL A 1 163 ? 5.868 3.834 -22.368 1.00 86.19 163 VAL A C 1
ATOM 1356 O O . VAL A 1 163 ? 4.748 4.150 -22.784 1.00 86.19 163 VAL A O 1
ATOM 1359 N N . ILE A 1 164 ? 6.654 2.979 -23.019 1.00 82.88 164 ILE A N 1
ATOM 1360 C CA . ILE A 1 164 ? 6.269 2.302 -24.257 1.00 82.88 164 ILE A CA 1
ATOM 1361 C C . ILE A 1 164 ? 6.230 0.802 -23.981 1.00 82.88 164 ILE A C 1
ATOM 1363 O O . ILE A 1 164 ? 7.231 0.176 -23.640 1.00 82.88 164 ILE A O 1
ATOM 1367 N N . VAL A 1 165 ? 5.047 0.222 -24.148 1.00 82.06 165 VAL A N 1
ATOM 1368 C CA . VAL A 1 165 ? 4.771 -1.191 -23.868 1.00 82.06 165 VAL A CA 1
ATOM 1369 C C . VAL A 1 165 ? 4.576 -1.977 -25.160 1.00 82.06 165 VAL A C 1
ATOM 1371 O O . VAL A 1 165 ? 4.373 -1.393 -26.224 1.00 82.06 165 VAL A O 1
ATOM 1374 N N . LYS A 1 166 ? 4.602 -3.313 -25.067 1.00 77.94 166 LYS A N 1
ATOM 1375 C CA . LYS A 1 166 ? 4.456 -4.228 -26.218 1.00 77.94 166 LYS A CA 1
ATOM 1376 C C . LYS A 1 166 ? 5.505 -3.989 -27.311 1.00 77.94 166 LYS A C 1
ATOM 1378 O O . LYS A 1 166 ? 5.204 -4.034 -28.503 1.00 77.94 166 LYS A O 1
ATOM 1383 N N . THR A 1 167 ? 6.742 -3.729 -26.901 1.00 74.56 167 THR A N 1
ATOM 1384 C CA . THR A 1 167 ? 7.869 -3.621 -27.832 1.00 74.56 167 THR A CA 1
ATOM 1385 C C . THR A 1 167 ? 8.552 -4.976 -28.019 1.00 74.56 167 THR A C 1
ATOM 1387 O O . THR A 1 167 ? 8.309 -5.916 -27.265 1.00 74.56 167 THR A O 1
ATOM 1390 N N . LYS A 1 168 ? 9.400 -5.095 -29.049 1.00 72.06 168 LYS A N 1
ATOM 1391 C CA . LYS A 1 168 ? 10.244 -6.288 -29.250 1.00 72.06 168 LYS A CA 1
ATOM 1392 C C . LYS A 1 168 ? 11.404 -6.360 -28.249 1.00 72.06 168 LYS A C 1
ATOM 1394 O O . LYS A 1 168 ? 12.021 -7.411 -28.113 1.00 72.06 168 LYS A O 1
ATOM 1399 N N . THR A 1 169 ? 11.697 -5.254 -27.567 1.00 63.62 169 THR A N 1
ATOM 1400 C CA . THR A 1 169 ? 12.622 -5.212 -26.438 1.00 63.62 169 THR A CA 1
ATOM 1401 C C . THR A 1 169 ? 11.906 -5.840 -25.247 1.00 63.62 169 THR A C 1
ATOM 1403 O O . THR A 1 169 ? 10.849 -5.355 -24.846 1.00 63.62 169 THR A O 1
ATOM 1406 N N . GLY A 1 170 ? 12.432 -6.946 -24.716 1.00 59.03 170 GLY A N 1
ATOM 1407 C CA . GLY A 1 170 ? 11.819 -7.621 -23.571 1.00 59.03 170 GLY A CA 1
ATOM 1408 C C . GLY A 1 170 ? 11.651 -6.659 -22.391 1.00 59.03 170 GLY A C 1
ATOM 1409 O O . GLY A 1 170 ? 12.604 -5.983 -22.006 1.00 59.03 170 GLY A O 1
ATOM 1410 N N . SER A 1 171 ? 10.442 -6.586 -21.828 1.00 57.00 171 SER A N 1
ATOM 1411 C CA . SER A 1 171 ? 10.216 -5.913 -20.548 1.00 57.00 171 SER A CA 1
ATOM 1412 C C . SER A 1 171 ? 10.681 -6.822 -19.416 1.00 57.00 171 SER A C 1
ATOM 1414 O O . SER A 1 171 ? 10.488 -8.038 -19.478 1.00 57.00 171 SER A O 1
ATOM 1416 N N . TYR A 1 172 ? 11.262 -6.249 -18.360 1.00 52.19 172 TYR A N 1
ATOM 1417 C CA . TYR A 1 172 ? 11.839 -7.040 -17.265 1.00 52.19 172 TYR A CA 1
ATOM 1418 C C . TYR A 1 172 ? 10.785 -7.888 -16.514 1.00 52.19 172 TYR A C 1
ATOM 1420 O O . TYR A 1 172 ? 11.122 -8.892 -15.892 1.00 52.19 172 TYR A O 1
ATOM 1428 N N . SER A 1 173 ? 9.489 -7.580 -16.660 1.00 47.53 173 SER A N 1
ATOM 1429 C CA . SER A 1 173 ? 8.396 -8.408 -16.124 1.00 47.53 173 SER A CA 1
ATOM 1430 C C . SER A 1 173 ? 8.197 -9.761 -16.814 1.00 47.53 173 SER A C 1
ATOM 1432 O O . SER A 1 173 ? 7.506 -10.618 -16.269 1.00 47.53 173 SER A O 1
ATOM 1434 N N . GLN A 1 174 ? 8.825 -10.018 -17.968 1.00 43.59 174 GLN A N 1
ATOM 1435 C CA . GLN A 1 174 ? 8.734 -11.327 -18.633 1.00 43.59 174 GLN A CA 1
ATOM 1436 C C . GLN A 1 174 ? 9.518 -12.444 -17.923 1.00 43.59 174 GLN A C 1
ATOM 1438 O O . GLN A 1 174 ? 9.472 -13.591 -18.362 1.00 43.59 174 GLN A O 1
ATOM 1443 N N . ILE A 1 175 ? 10.215 -12.152 -16.821 1.00 35.53 175 ILE A N 1
ATOM 1444 C CA . ILE A 1 175 ? 11.038 -13.141 -16.110 1.00 35.53 175 ILE A CA 1
ATOM 1445 C C . ILE A 1 175 ? 10.199 -14.149 -15.288 1.00 35.53 175 ILE A C 1
ATOM 1447 O O . ILE A 1 175 ? 10.742 -15.169 -14.875 1.00 35.53 175 ILE A O 1
ATOM 1451 N N . CYS A 1 176 ? 8.877 -13.971 -15.133 1.00 32.62 176 CYS A N 1
ATOM 1452 C CA . CYS A 1 176 ? 8.055 -14.870 -14.300 1.00 32.62 176 CYS A CA 1
ATOM 1453 C C . CYS A 1 176 ? 6.841 -15.539 -14.978 1.00 32.62 176 CYS A C 1
ATOM 1455 O O . CYS A 1 176 ? 5.894 -15.886 -14.281 1.00 32.62 176 CYS A O 1
ATOM 1457 N N . TRP A 1 177 ? 6.856 -15.807 -16.289 1.00 24.14 177 TRP A N 1
ATOM 1458 C CA . TRP A 1 177 ? 5.868 -16.724 -16.888 1.00 24.14 177 TRP A CA 1
ATOM 1459 C C . TRP A 1 177 ? 6.545 -17.944 -17.516 1.00 24.14 177 TRP A C 1
ATOM 1461 O O . TRP A 1 177 ? 7.015 -17.920 -18.654 1.00 24.14 177 TRP A O 1
ATOM 1471 N N . GLY A 1 178 ? 6.579 -19.039 -16.751 1.00 26.47 178 GLY A N 1
ATOM 1472 C CA . GLY A 1 178 ? 6.838 -20.374 -17.282 1.00 26.47 178 GLY A CA 1
ATOM 1473 C C . GLY A 1 178 ? 5.738 -20.775 -18.269 1.00 26.47 178 GLY A C 1
ATOM 1474 O O . GLY A 1 178 ? 4.556 -20.540 -18.033 1.00 26.47 178 GLY A O 1
ATOM 1475 N N . ARG A 1 179 ? 6.126 -21.371 -19.401 1.00 31.12 179 ARG A N 1
ATOM 1476 C CA . ARG A 1 179 ? 5.199 -21.908 -20.407 1.00 31.12 179 ARG A CA 1
ATOM 1477 C C . ARG A 1 179 ? 4.392 -23.075 -19.815 1.00 31.12 179 ARG A C 1
ATOM 1479 O O . ARG A 1 179 ? 4.951 -24.152 -19.633 1.00 31.12 179 ARG A O 1
ATOM 1486 N N . GLY A 1 180 ? 3.094 -22.888 -19.577 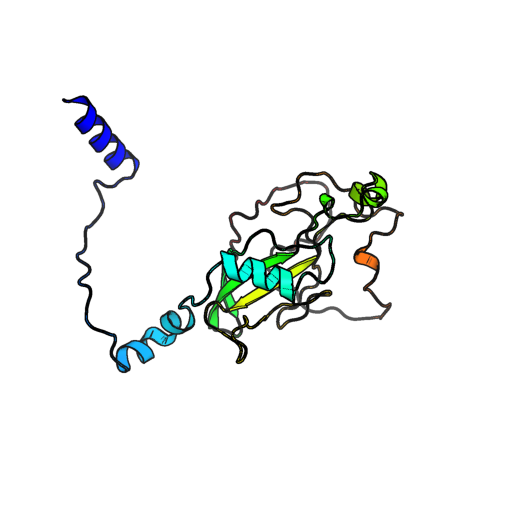1.00 27.89 180 GLY A N 1
ATOM 1487 C CA . GLY A 1 180 ? 2.153 -23.944 -19.180 1.00 27.89 180 GLY A CA 1
ATOM 1488 C C . GLY A 1 180 ? 0.766 -23.721 -19.796 1.00 27.89 180 GLY A C 1
ATOM 1489 O O . GLY A 1 180 ? 0.276 -22.598 -19.821 1.00 27.89 180 GLY A O 1
ATOM 1490 N N . ASN A 1 181 ? 0.175 -24.780 -20.356 1.00 29.47 181 ASN A N 1
ATOM 1491 C CA . ASN A 1 181 ? -1.068 -24.787 -21.143 1.00 29.47 181 ASN A CA 1
ATOM 1492 C C . ASN A 1 181 ? -2.346 -24.929 -20.273 1.00 29.47 181 ASN A C 1
ATOM 1494 O O . ASN A 1 181 ? -2.390 -25.848 -19.464 1.00 29.47 181 ASN A O 1
ATOM 1498 N N . GLY A 1 182 ? -3.404 -24.141 -20.566 1.00 28.19 182 GLY A N 1
ATOM 1499 C CA . GLY A 1 182 ? -4.826 -24.319 -20.142 1.00 28.19 182 GLY A CA 1
ATOM 1500 C C . GLY A 1 182 ? -5.138 -23.928 -18.683 1.00 28.19 182 GLY A C 1
ATOM 1501 O O . GLY A 1 182 ? -4.300 -24.148 -17.827 1.00 28.19 182 GLY A O 1
ATOM 1502 N N . GLN A 1 183 ? -6.272 -23.342 -18.265 1.00 23.39 183 GLN A N 1
ATOM 1503 C CA . GLN A 1 183 ? -7.661 -23.188 -18.752 1.00 23.39 183 GLN A CA 1
ATOM 1504 C C . GLN A 1 183 ? -8.304 -21.939 -18.066 1.00 23.39 183 GLN A C 1
ATOM 1506 O O . GLN A 1 183 ? -7.710 -21.411 -17.131 1.00 23.39 183 GLN A O 1
ATOM 1511 N N . PRO A 1 184 ? -9.481 -21.435 -18.501 1.00 36.91 184 PRO A N 1
ATOM 1512 C CA . PRO A 1 184 ? -10.009 -20.131 -18.076 1.00 36.91 184 PRO A CA 1
ATOM 1513 C C . PRO A 1 184 ? -10.799 -20.201 -16.758 1.00 36.91 184 PRO A C 1
ATOM 1515 O O . PRO A 1 184 ? -11.601 -21.118 -16.587 1.00 36.91 184 PRO A O 1
ATOM 1518 N N . SER A 1 185 ? -10.681 -19.199 -15.877 1.00 23.97 185 SER A N 1
ATOM 1519 C CA . SER A 1 185 ? -11.624 -19.050 -14.755 1.00 23.97 185 SER A CA 1
ATOM 1520 C C . SER A 1 185 ? -11.738 -17.625 -14.196 1.00 23.97 185 SER A C 1
ATOM 1522 O O . SER A 1 185 ? -10.802 -17.106 -13.606 1.00 23.97 185 SER A O 1
ATOM 1524 N N . LEU A 1 186 ? -12.955 -17.089 -14.354 1.00 23.50 186 LEU A N 1
ATOM 1525 C CA . LEU A 1 186 ? -13.705 -16.132 -13.524 1.00 23.50 186 LEU A CA 1
ATOM 1526 C C . LEU A 1 186 ? -12.995 -14.852 -13.039 1.00 23.50 186 LEU A C 1
ATOM 1528 O O . LEU A 1 186 ? -12.303 -14.825 -12.027 1.00 23.50 186 LEU A O 1
ATOM 1532 N N . SER A 1 187 ? -13.333 -13.746 -13.712 1.00 26.50 187 SER A N 1
ATOM 1533 C CA . SER A 1 187 ? -12.997 -12.382 -13.311 1.00 26.50 187 SER A CA 1
ATOM 1534 C C . SER A 1 187 ? -13.900 -11.893 -12.175 1.00 26.50 187 SER A C 1
ATOM 1536 O O . SER A 1 187 ? -15.125 -11.849 -12.339 1.00 26.50 187 SER A O 1
ATOM 1538 N N . VAL A 1 188 ? -13.306 -11.412 -11.086 1.00 29.72 188 VAL A N 1
ATOM 1539 C CA . VAL A 1 188 ? -14.003 -10.537 -10.139 1.00 29.72 188 VAL A CA 1
ATOM 1540 C C . VAL A 1 188 ? -13.872 -9.108 -10.658 1.00 29.72 188 VAL A C 1
ATOM 1542 O O . VAL A 1 188 ? -12.828 -8.463 -10.565 1.00 29.72 188 VAL A O 1
ATOM 1545 N N . ASN A 1 189 ? -14.949 -8.641 -11.293 1.00 29.69 189 ASN A N 1
ATOM 1546 C CA . ASN A 1 189 ? -15.167 -7.223 -11.544 1.00 29.69 189 ASN A CA 1
ATOM 1547 C C . ASN A 1 189 ? -15.058 -6.473 -10.214 1.00 29.69 189 ASN A C 1
ATOM 1549 O O . ASN A 1 189 ? -15.586 -6.949 -9.215 1.00 29.69 189 ASN A O 1
ATOM 1553 N N . HIS A 1 190 ? -14.451 -5.283 -10.268 1.00 28.59 190 HIS A N 1
ATOM 1554 C CA . HIS A 1 190 ? -14.311 -4.326 -9.165 1.00 28.59 190 HIS A CA 1
ATOM 1555 C C . HIS A 1 190 ? -13.107 -4.541 -8.211 1.00 28.59 190 HIS A C 1
ATOM 1557 O O . HIS A 1 190 ? -13.209 -4.245 -7.041 1.00 28.59 190 HIS A O 1
ATOM 1563 N N . LEU A 1 191 ? -11.989 -5.103 -8.692 1.00 29.42 191 LEU A N 1
ATOM 1564 C CA . LEU A 1 191 ? -10.612 -4.559 -8.836 1.00 29.42 191 LEU A CA 1
ATOM 1565 C C . LEU A 1 191 ? -10.446 -3.745 -10.140 1.00 29.42 191 LEU A C 1
ATOM 1567 O O . LEU A 1 191 ? -10.677 -4.351 -11.181 1.00 29.42 191 LEU A O 1
ATOM 1571 N N . LEU A 1 192 ? -10.106 -2.449 -10.212 1.00 28.88 192 LEU A N 1
ATOM 1572 C CA . LEU A 1 192 ? -10.015 -1.705 -11.489 1.00 28.88 192 LEU A CA 1
ATOM 1573 C C . LEU A 1 192 ? -8.739 -2.105 -12.255 1.00 28.88 192 LEU A C 1
ATOM 1575 O O . LEU A 1 192 ? -7.792 -1.343 -12.389 1.00 28.88 192 LEU A O 1
ATOM 1579 N N . PHE A 1 193 ? -8.759 -3.310 -12.820 1.00 32.44 193 PHE A N 1
ATOM 1580 C CA . PHE A 1 193 ? -7.811 -3.826 -13.799 1.00 32.44 193 PHE A CA 1
ATOM 1581 C C . PHE A 1 193 ? -8.554 -4.063 -15.114 1.00 32.44 193 PHE A C 1
ATOM 1583 O O . PHE A 1 193 ? -9.038 -5.161 -15.389 1.00 32.44 193 PHE A O 1
ATOM 1590 N N . LYS A 1 194 ? -8.665 -3.043 -15.974 1.00 22.41 194 LYS A N 1
ATOM 1591 C CA . LYS A 1 194 ? -9.416 -3.190 -17.230 1.00 22.41 194 LYS A CA 1
ATOM 1592 C C . LYS A 1 194 ? -8.540 -3.671 -18.398 1.00 22.41 194 LYS A C 1
ATOM 1594 O O . LYS A 1 194 ? -7.632 -2.986 -18.852 1.00 22.41 194 LYS A O 1
ATOM 1599 N N . SER A 1 195 ? -8.882 -4.860 -18.906 1.00 30.12 195 SER A N 1
ATOM 1600 C CA . SER A 1 195 ? -8.636 -5.361 -20.276 1.00 30.12 195 SER A CA 1
ATOM 1601 C C . SER A 1 195 ? -9.819 -4.855 -21.114 1.00 30.12 195 SER A C 1
ATOM 1603 O O . SER A 1 195 ? -10.914 -4.788 -20.572 1.00 30.12 195 SER A O 1
ATOM 1605 N N . THR A 1 196 ? -9.794 -4.475 -22.387 1.00 28.86 196 THR A N 1
ATOM 1606 C CA . THR A 1 196 ? -9.018 -4.884 -23.559 1.00 28.86 196 THR A CA 1
ATOM 1607 C C . THR A 1 196 ? -9.325 -3.837 -24.653 1.00 28.86 196 THR A C 1
ATOM 1609 O O . THR A 1 196 ? -10.386 -3.221 -24.609 1.00 28.86 196 THR A O 1
ATOM 1612 N N . THR A 1 197 ? -8.461 -3.725 -25.672 1.00 27.83 197 THR A N 1
ATOM 1613 C CA . THR A 1 197 ? -8.730 -3.184 -27.033 1.00 27.83 197 THR A CA 1
ATOM 1614 C C . THR A 1 197 ? -9.249 -1.747 -27.203 1.00 27.83 197 THR A C 1
ATOM 1616 O O . THR A 1 197 ? -10.329 -1.391 -26.760 1.00 27.83 197 THR A O 1
ATOM 1619 N N . GLY A 1 198 ? -8.534 -0.976 -28.033 1.00 23.45 198 GLY A N 1
ATOM 1620 C CA . GLY A 1 198 ? -9.105 0.174 -28.740 1.00 23.45 198 GLY A CA 1
ATOM 1621 C C . GLY A 1 198 ? -8.927 1.519 -28.042 1.00 23.45 198 GLY A C 1
ATOM 1622 O O . GLY A 1 198 ? -9.780 1.965 -27.294 1.00 23.45 198 GLY A O 1
ATOM 1623 N N . CYS A 1 199 ? -7.808 2.177 -28.339 1.00 28.28 199 CYS A N 1
ATOM 1624 C CA . CYS A 1 199 ? -7.730 3.605 -28.654 1.00 28.28 199 CYS A CA 1
ATOM 1625 C C . CYS A 1 199 ? -8.776 4.556 -28.019 1.00 28.28 199 CYS A C 1
ATOM 1627 O O . CYS A 1 199 ? -9.514 5.199 -28.751 1.00 28.28 199 CYS A O 1
ATOM 1629 N N . THR A 1 200 ? -8.822 4.724 -26.693 1.00 23.41 200 THR A N 1
ATOM 1630 C CA . THR A 1 200 ? -9.217 5.990 -26.031 1.00 23.41 200 THR A CA 1
ATOM 1631 C C . THR A 1 200 ? -8.702 5.968 -24.587 1.00 23.41 200 THR A C 1
ATOM 1633 O O . THR A 1 200 ? -8.965 5.021 -23.850 1.00 23.41 200 THR A O 1
ATOM 1636 N N . ARG A 1 201 ? -7.902 6.967 -24.191 1.00 26.72 201 ARG A N 1
ATOM 1637 C CA . ARG A 1 201 ? -7.361 7.096 -22.826 1.00 26.72 201 ARG A CA 1
ATOM 1638 C C . ARG A 1 201 ? -8.391 7.789 -21.935 1.00 26.72 201 ARG A C 1
ATOM 1640 O O . ARG A 1 201 ? -8.746 8.928 -22.217 1.00 26.72 201 ARG A O 1
ATOM 1647 N N . SER A 1 202 ? -8.776 7.140 -20.841 1.00 23.09 202 SER A N 1
ATOM 1648 C CA . SER A 1 202 ? -9.481 7.768 -19.721 1.00 23.09 202 SER A CA 1
ATOM 1649 C C . SER A 1 202 ? -8.660 7.569 -18.448 1.00 23.09 202 SER A C 1
ATOM 1651 O O . SER A 1 202 ? -8.127 6.487 -18.209 1.00 23.09 202 SER A O 1
ATOM 1653 N N . ILE A 1 203 ? -8.523 8.660 -17.703 1.00 30.77 203 ILE A N 1
ATOM 1654 C CA . ILE A 1 203 ? -7.646 8.890 -16.550 1.00 30.77 203 ILE A CA 1
ATOM 1655 C C . ILE A 1 203 ? -8.270 8.296 -15.282 1.00 30.77 203 ILE A C 1
ATOM 1657 O O . ILE A 1 203 ? -9.459 8.505 -15.064 1.00 30.77 203 ILE A O 1
ATOM 1661 N N . PHE A 1 204 ? -7.470 7.664 -14.416 1.00 26.08 204 PHE A N 1
ATOM 1662 C CA . PHE A 1 204 ? -7.790 7.534 -12.990 1.00 26.08 204 PHE A CA 1
ATOM 1663 C C . PHE A 1 204 ? -6.548 7.833 -12.141 1.00 26.08 204 PHE A C 1
ATOM 1665 O O . PHE A 1 204 ? -5.467 7.313 -12.403 1.00 26.08 204 PHE A O 1
ATOM 1672 N N . SER A 1 205 ? -6.734 8.738 -11.178 1.00 27.28 205 SER A N 1
ATOM 1673 C CA . SER A 1 205 ? -5.803 9.103 -10.108 1.00 27.28 205 SER A CA 1
ATOM 1674 C C . SER A 1 205 ? -6.019 8.156 -8.924 1.00 27.28 205 SER A C 1
ATOM 1676 O O . SER A 1 205 ? -7.153 7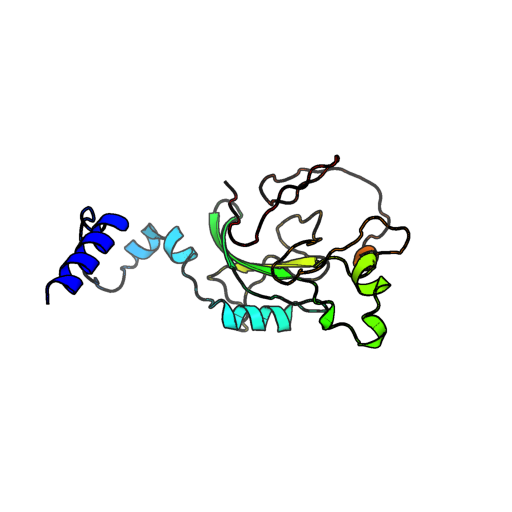.756 -8.664 1.00 27.28 205 SER A O 1
ATOM 1678 N N . THR A 1 206 ? -4.945 7.847 -8.200 1.00 38.03 206 THR A N 1
ATOM 1679 C CA . THR A 1 206 ? -4.896 7.038 -6.965 1.00 38.03 206 THR A CA 1
ATOM 1680 C C . THR A 1 206 ? -5.765 7.572 -5.820 1.00 38.03 206 THR A C 1
ATOM 1682 O O . THR A 1 206 ? -6.026 6.860 -4.863 1.00 38.03 206 THR A O 1
ATOM 1685 N N . SER A 1 207 ? -6.316 8.782 -5.931 1.00 27.53 207 SER A N 1
ATOM 1686 C CA . SER A 1 207 ? -7.044 9.448 -4.842 1.00 27.53 207 SER A CA 1
ATOM 1687 C C . SER A 1 207 ? -8.488 8.971 -4.596 1.00 27.53 207 SER A C 1
ATOM 1689 O O . SER A 1 207 ? -9.161 9.500 -3.707 1.00 27.53 207 SER A O 1
ATOM 1691 N N . ARG A 1 208 ? -9.016 7.993 -5.350 1.00 28.81 208 ARG A N 1
ATOM 1692 C CA . ARG A 1 208 ? -10.364 7.447 -5.098 1.00 28.81 208 ARG A CA 1
ATOM 1693 C C . ARG A 1 208 ? -10.551 6.045 -5.683 1.00 28.81 208 ARG A C 1
ATOM 1695 O O . ARG A 1 208 ? -11.062 5.883 -6.792 1.00 28.81 208 ARG A O 1
ATOM 1702 N N . TRP A 1 209 ? -10.216 5.029 -4.898 1.00 34.84 209 TRP A N 1
ATOM 1703 C CA . TRP A 1 209 ? -10.582 3.640 -5.166 1.00 34.84 209 TRP A CA 1
ATOM 1704 C C . TRP A 1 209 ? -12.036 3.416 -4.721 1.00 34.84 209 TRP A C 1
ATOM 1706 O O . TRP A 1 209 ? -12.320 3.080 -3.582 1.00 34.84 209 TRP A O 1
ATOM 1716 N N . MET A 1 210 ? -13.004 3.707 -5.598 1.00 22.47 210 MET A N 1
ATOM 1717 C CA . MET A 1 210 ? -14.395 3.292 -5.378 1.00 22.47 210 MET A CA 1
ATOM 1718 C C . MET A 1 210 ? -14.605 1.943 -6.039 1.00 22.47 210 MET A C 1
ATOM 1720 O O . MET A 1 210 ? -14.658 1.859 -7.269 1.00 22.47 210 MET A O 1
ATOM 1724 N N . MET A 1 211 ? -14.792 0.923 -5.210 1.00 33.38 211 MET A N 1
ATOM 1725 C CA . MET A 1 211 ? -15.412 -0.320 -5.625 1.00 33.38 211 MET A CA 1
ATOM 1726 C C . MET A 1 211 ? -16.735 -0.485 -4.884 1.00 33.38 211 MET A C 1
ATOM 1728 O O . MET A 1 211 ? -16.756 -0.632 -3.669 1.00 33.38 211 MET A O 1
ATOM 1732 N N . LYS A 1 212 ? -17.836 -0.335 -5.634 1.00 28.69 212 LYS A N 1
ATOM 1733 C CA . LYS A 1 212 ? -19.181 -0.741 -5.216 1.00 28.69 212 LYS A CA 1
ATOM 1734 C C . LYS A 1 212 ? -19.264 -2.228 -4.898 1.00 28.69 212 LYS A C 1
ATOM 1736 O O . LYS A 1 212 ? -18.647 -3.013 -5.651 1.00 28.69 212 LYS A O 1
#

Sequence (212 aa):
MPYIEYNIQFTREAFALDRVEEQSFPAEEAPSPEDIIQNEVTINNIRLWDHRPLKDTYNQLQSFRLYYDFHDVDVDRYIIDGEYRQVMLSARELSAEKLPEEAQTWVNRRLQFTHGYGLALSPVNEVSTQGLPVLLVKDIPPIGDFNIERPEIYFGEKTNDYVIVKTKTGSYSQICWGRGNGQPSLSVNHLLFKSTTGCTRSIFSTSRWMMK

Foldseek 3Di:
DVPVVVVVVVVCVVVVVVPDDDDDDPPDDDDDPVRCVVPVLVVQAPAPDDWVVLQVLCQVAACPDQQWGFPTKDWDWDQDPNHIFIKIKTFTWGRLVSPDPVQNDPCCDAPARQFTFAMWMFTRPDADPVRHTDTQWGYVNIDHPDDDPDRTGRDAPNDPDHHDPPDPPYHNNVPPDDDDDDDDDDDDPQPPPDDDDDDDDDDDYPPDSDGD

Radius of gyration: 22.91 Å; chains: 1; bounding box: 52×70×60 Å

Secondary structure (DSSP, 8-state):
-HHHHHHHHHHHHHTTTTS--------PPSPPHHHHHHTHHHHTT-----HHHHHHHHHHHH--STTEEE---EEEEEEETTEEEEEEEEEEEE-GGGS-GGG--HHIIIIIS--EE-EEEEETT-B-TTSPBP-SEETTTTEESS--S--EESS-SS--S----S-SSPPGGGGG------------BTB------SS------TT-----